Protein AF-A0A968X2D0-F1 (afdb_monomer_lite)

Sequence (331 aa):
MADAPFAPGEVIMLPDGKVCRVERIGLRATQLYYIDDHAIIYVPNKELANAAIINIFKPSYDLKATLEIGVAYASDIQQVSSVLLEIAQEHPNVLMSDLPRRVQLLEACLARNAAQQERCATLQAVLPKLRHEIALHTHIEALEAKLTELASALRANEHGGLNGKELTTLRAAHLPAMAQTVQNTHTAMQTWLALPDPQALPDEAANDRQRWGEINERLNDKWAGLEKALTKPSADQEMQLDSQTLQLRDWLVTNYKATREPWKDPHVIIKAFGASSIDLQLKYFVDDVRLEHFERPRRIATELMIEIHERFKALNIEIPFQQHDIWVRKS

Structure (mmCIF, N/CA/C/O backbone):
data_AF-A0A968X2D0-F1
#
_entry.id   AF-A0A968X2D0-F1
#
loop_
_atom_site.group_PDB
_atom_site.id
_atom_site.type_symbol
_atom_site.label_atom_id
_atom_site.label_alt_id
_atom_site.label_comp_id
_atom_site.label_asym_id
_atom_site.label_entity_id
_atom_site.label_seq_id
_atom_site.pdbx_PDB_ins_code
_atom_site.Cartn_x
_atom_site.Cartn_y
_atom_site.Cartn_z
_atom_site.occupancy
_atom_site.B_iso_or_equiv
_atom_site.auth_seq_id
_atom_site.auth_comp_id
_atom_site.auth_asym_id
_atom_site.auth_atom_id
_atom_site.pdbx_PDB_model_num
ATOM 1 N N . MET A 1 1 ? -28.826 6.057 -1.379 1.00 41.94 1 MET A N 1
ATOM 2 C CA . MET A 1 1 ? -27.763 6.605 -2.248 1.00 41.94 1 MET A CA 1
ATOM 3 C C . MET A 1 1 ? -27.389 5.508 -3.222 1.00 41.94 1 MET A C 1
ATOM 5 O O . MET A 1 1 ? -27.164 4.399 -2.763 1.00 41.94 1 MET A O 1
ATOM 9 N N . ALA A 1 2 ? -27.458 5.770 -4.528 1.00 48.28 2 ALA A N 1
ATOM 10 C CA . ALA A 1 2 ? -27.031 4.809 -5.543 1.00 48.28 2 ALA A CA 1
ATOM 11 C C . ALA A 1 2 ? -25.518 4.574 -5.423 1.00 48.28 2 ALA A C 1
ATOM 13 O O . ALA A 1 2 ? -24.790 5.507 -5.082 1.00 48.28 2 ALA A O 1
ATOM 14 N N . ASP A 1 3 ? -25.075 3.347 -5.678 1.00 66.69 3 ASP A N 1
ATOM 15 C CA . ASP A 1 3 ? -23.661 2.982 -5.697 1.00 66.69 3 ASP A CA 1
ATOM 16 C C . ASP A 1 3 ? -22.976 3.722 -6.859 1.00 66.69 3 ASP A C 1
ATOM 18 O O . ASP A 1 3 ? -23.228 3.435 -8.031 1.00 66.69 3 ASP A O 1
ATOM 22 N N . ALA A 1 4 ? -22.224 4.780 -6.542 1.00 81.75 4 ALA A N 1
ATOM 23 C CA . ALA A 1 4 ? -21.554 5.600 -7.541 1.00 81.75 4 ALA A CA 1
ATOM 24 C C . ALA A 1 4 ? -20.169 4.998 -7.837 1.00 81.75 4 ALA A C 1
ATOM 26 O O . ALA A 1 4 ? -19.361 4.845 -6.913 1.00 81.75 4 ALA A O 1
ATOM 27 N N . PRO A 1 5 ? -19.845 4.693 -9.108 1.00 88.44 5 PRO A N 1
ATOM 28 C CA . PRO A 1 5 ? -18.587 4.028 -9.452 1.00 88.44 5 PRO A CA 1
ATOM 29 C C . PRO A 1 5 ? -17.353 4.870 -9.089 1.00 88.44 5 PRO A C 1
ATOM 31 O O . PRO A 1 5 ? -16.307 4.314 -8.742 1.00 88.44 5 PRO A O 1
ATOM 34 N N . PHE A 1 6 ? -17.483 6.200 -9.093 1.00 93.56 6 PHE A N 1
ATOM 35 C CA . PHE A 1 6 ? -16.420 7.146 -8.755 1.00 93.56 6 PHE A CA 1
ATOM 36 C C . PHE A 1 6 ? -16.953 8.443 -8.125 1.00 93.56 6 PHE A C 1
ATOM 38 O O . PHE A 1 6 ? -18.134 8.777 -8.268 1.00 93.56 6 PHE A O 1
ATOM 45 N N . ALA A 1 7 ? -16.071 9.185 -7.455 1.00 93.38 7 ALA A N 1
ATOM 46 C CA . ALA A 1 7 ? -16.339 10.480 -6.825 1.00 93.38 7 ALA A CA 1
ATOM 47 C C . ALA A 1 7 ? -15.356 11.576 -7.299 1.00 93.38 7 ALA A C 1
ATOM 49 O O . ALA A 1 7 ? -14.287 11.256 -7.822 1.00 93.38 7 ALA A O 1
ATOM 50 N N . PRO A 1 8 ? -15.682 12.876 -7.128 1.00 94.31 8 PRO A N 1
ATOM 51 C CA . PRO A 1 8 ? -14.726 13.957 -7.367 1.00 94.31 8 PRO A CA 1
ATOM 52 C C . PRO A 1 8 ? -13.432 13.762 -6.567 1.00 94.31 8 PRO A C 1
ATOM 54 O O . PRO A 1 8 ? -13.472 13.388 -5.397 1.00 94.31 8 PRO A O 1
ATOM 57 N N . GLY A 1 9 ? -12.295 14.020 -7.205 1.00 90.56 9 GLY A N 1
ATOM 58 C CA . GLY A 1 9 ? -10.952 13.788 -6.677 1.00 90.56 9 GLY A CA 1
ATOM 59 C C . GLY A 1 9 ? -10.382 12.397 -6.973 1.00 90.56 9 GLY A C 1
ATOM 60 O O . GLY A 1 9 ? -9.166 12.237 -6.912 1.00 90.56 9 GLY A O 1
ATOM 61 N N . GLU A 1 10 ? -11.207 11.407 -7.334 1.00 92.69 10 GLU A N 1
ATOM 62 C CA . GLU A 1 10 ? -10.719 10.066 -7.679 1.00 92.69 10 GLU A CA 1
ATOM 63 C C . GLU A 1 10 ? -10.138 10.011 -9.097 1.00 92.69 10 GLU A C 1
ATOM 65 O O . GLU A 1 10 ? -10.565 10.748 -9.991 1.00 92.69 10 GLU A O 1
ATOM 70 N N . VAL A 1 11 ? -9.170 9.118 -9.314 1.00 93.62 11 VAL A N 1
ATOM 71 C CA . VAL A 1 11 ? -8.582 8.865 -10.635 1.00 93.62 11 VAL A CA 1
ATOM 72 C C . VAL A 1 11 ? -9.201 7.615 -11.249 1.00 93.62 11 VAL A C 1
ATOM 74 O O . VAL A 1 11 ? -9.245 6.543 -10.641 1.00 93.62 11 VAL A O 1
ATOM 77 N N . ILE A 1 12 ? -9.667 7.760 -12.484 1.00 94.94 12 ILE A N 1
ATOM 78 C CA . ILE A 1 12 ? -10.288 6.709 -13.278 1.00 94.94 12 ILE A CA 1
ATOM 79 C C . ILE A 1 12 ? -9.538 6.522 -14.595 1.00 94.94 12 ILE A C 1
ATOM 81 O O . ILE A 1 12 ? -8.988 7.471 -15.150 1.00 94.94 12 ILE A O 1
ATOM 85 N N . MET A 1 13 ? -9.548 5.304 -15.121 1.00 94.81 13 MET A N 1
ATOM 86 C CA . MET A 1 13 ? -9.108 5.003 -16.477 1.00 94.81 13 MET A CA 1
ATOM 87 C C . MET A 1 13 ? -10.329 4.759 -17.362 1.00 94.81 13 MET A C 1
ATOM 89 O O . MET A 1 13 ? -11.217 3.964 -17.031 1.00 94.81 13 MET A O 1
ATOM 93 N N . LEU A 1 14 ? -10.369 5.486 -18.475 1.00 95.12 14 LEU A N 1
ATOM 94 C CA . LEU A 1 14 ? -11.388 5.371 -19.508 1.00 95.12 14 LEU A CA 1
ATOM 95 C C . LEU A 1 14 ? -11.088 4.182 -20.446 1.00 95.12 14 LEU A C 1
ATOM 97 O O . LEU A 1 14 ? -9.948 3.716 -20.500 1.00 95.12 14 LEU A O 1
ATOM 101 N N . PRO A 1 15 ? -12.074 3.692 -21.224 1.00 93.69 15 PRO A N 1
ATOM 102 C CA . PRO A 1 15 ? -11.879 2.559 -22.140 1.00 93.69 15 PRO A CA 1
ATOM 103 C C . PRO A 1 15 ? -10.804 2.768 -23.212 1.00 93.69 15 PRO A C 1
ATOM 105 O O . PRO A 1 15 ? -10.262 1.800 -23.735 1.00 93.69 15 PRO A O 1
ATOM 108 N N . ASP A 1 16 ? -10.510 4.021 -23.557 1.00 91.56 16 ASP A N 1
ATOM 109 C CA . ASP A 1 16 ? -9.457 4.396 -24.503 1.00 91.56 16 ASP A CA 1
ATOM 110 C C . ASP A 1 16 ? -8.053 4.422 -23.866 1.00 91.56 16 ASP A C 1
ATOM 112 O O . ASP A 1 16 ? -7.081 4.765 -24.534 1.00 91.56 16 ASP A O 1
ATOM 116 N N . GLY A 1 17 ? -7.941 4.050 -22.587 1.00 92.00 17 GLY A N 1
ATOM 117 C CA . GLY A 1 17 ? -6.695 4.012 -21.827 1.00 92.00 17 GLY A CA 1
ATOM 118 C C . GLY A 1 17 ? -6.320 5.338 -21.168 1.00 92.00 17 GLY A C 1
ATOM 119 O O . GLY A 1 17 ? -5.339 5.375 -20.427 1.00 92.00 17 GLY A O 1
ATOM 120 N N . LYS A 1 18 ? -7.087 6.419 -21.377 1.00 93.50 18 LYS A N 1
ATOM 121 C CA . LYS A 1 18 ? -6.790 7.707 -20.740 1.00 93.50 18 LYS A CA 1
ATOM 122 C C . LYS A 1 18 ? -7.013 7.629 -19.239 1.00 93.50 18 LYS A C 1
ATOM 124 O O . LYS A 1 18 ? -8.087 7.240 -18.779 1.00 93.50 18 LYS A O 1
ATOM 129 N N . VAL A 1 19 ? -6.008 8.058 -18.483 1.00 93.50 19 VAL A N 1
ATOM 130 C CA . VAL A 1 19 ? -6.072 8.149 -17.025 1.00 93.50 19 VAL A CA 1
ATOM 131 C C . VAL A 1 19 ? -6.430 9.574 -16.627 1.00 93.50 19 VAL A C 1
ATOM 133 O O . VAL A 1 19 ? -5.698 10.518 -16.921 1.00 93.50 19 VAL A O 1
ATOM 136 N N . CYS A 1 20 ? -7.581 9.752 -15.988 1.00 95.00 20 CYS A N 1
ATOM 137 C CA . CYS A 1 20 ? -8.110 11.068 -15.666 1.00 95.00 20 CYS A CA 1
ATOM 138 C C . CYS A 1 20 ? -8.544 11.187 -14.206 1.00 95.00 20 CYS A C 1
ATOM 140 O O . CYS A 1 20 ? -9.171 10.283 -13.658 1.00 95.00 20 CYS A O 1
ATOM 142 N N . ARG A 1 21 ? -8.303 12.350 -13.601 1.00 95.06 21 ARG A N 1
ATOM 143 C CA . ARG A 1 21 ? -8.879 12.726 -12.306 1.00 95.06 21 ARG A CA 1
ATOM 144 C C . ARG A 1 21 ? -10.274 13.314 -12.500 1.00 95.06 21 ARG A C 1
ATOM 146 O O . ARG A 1 21 ? -10.481 14.158 -13.369 1.00 95.06 21 ARG A O 1
ATOM 153 N N . VAL A 1 22 ? -11.237 12.908 -11.683 1.00 96.00 22 VAL A N 1
ATOM 154 C CA . VAL A 1 22 ? -12.594 13.464 -11.703 1.00 96.00 22 VAL A CA 1
ATOM 155 C C . VAL A 1 22 ? -12.583 14.838 -11.032 1.00 96.00 22 VAL A C 1
ATOM 157 O O . VAL A 1 22 ? -12.475 14.931 -9.817 1.00 96.00 22 VAL A O 1
ATOM 160 N N . GLU A 1 23 ? -12.729 15.919 -11.796 1.00 95.62 23 GLU A N 1
ATOM 161 C CA . GLU A 1 23 ? -12.791 17.280 -11.235 1.00 95.62 23 GLU A CA 1
ATOM 162 C C . GLU A 1 23 ? -14.187 17.587 -10.695 1.00 95.62 23 GLU A C 1
ATOM 164 O O . GLU A 1 23 ? -14.368 18.057 -9.572 1.00 95.62 23 GLU A O 1
ATOM 169 N N . ARG A 1 24 ? -15.213 17.315 -11.510 1.00 95.94 24 ARG A N 1
ATOM 170 C CA . ARG A 1 24 ? -16.599 17.621 -11.155 1.00 95.94 24 ARG A CA 1
ATOM 171 C C . ARG A 1 24 ? -17.589 16.779 -11.941 1.00 95.94 24 ARG A C 1
ATOM 173 O O . ARG A 1 24 ? -17.519 16.704 -13.166 1.00 95.94 24 ARG A O 1
ATOM 180 N N . ILE A 1 25 ? -18.591 16.252 -11.244 1.00 95.62 25 ILE A N 1
ATOM 181 C CA . ILE A 1 25 ? -19.736 15.561 -11.847 1.00 95.62 25 ILE A CA 1
ATOM 182 C C . ILE A 1 25 ? -20.864 16.581 -12.040 1.00 95.62 25 ILE A C 1
ATOM 184 O O . ILE A 1 25 ? -21.492 17.024 -11.078 1.00 95.62 25 ILE A O 1
ATOM 188 N N . GLY A 1 26 ? -21.084 17.015 -13.282 1.00 94.00 26 GLY A N 1
ATOM 189 C CA . GLY A 1 26 ? -22.159 17.939 -13.643 1.00 94.00 26 GLY A CA 1
ATOM 190 C C . GLY A 1 26 ? -23.457 17.220 -14.020 1.00 94.00 26 GLY A C 1
ATOM 191 O O . GLY A 1 26 ? -23.517 15.997 -14.100 1.00 94.00 26 GLY A O 1
ATOM 192 N N . LEU A 1 27 ? -24.510 17.988 -14.324 1.00 94.12 27 LEU A N 1
ATOM 193 C CA . LEU A 1 27 ? -25.828 17.431 -14.669 1.00 94.12 27 LEU A CA 1
ATOM 194 C C . LEU A 1 27 ? -25.834 16.646 -15.998 1.00 94.12 27 LEU A C 1
ATOM 196 O O . LEU A 1 27 ? -26.551 15.658 -16.130 1.00 94.12 27 LEU A O 1
ATOM 200 N N . ARG A 1 28 ? -25.062 17.097 -16.998 1.00 94.12 28 ARG A N 1
ATOM 201 C CA . ARG A 1 28 ? -25.034 16.516 -18.361 1.00 94.12 28 ARG A CA 1
ATOM 202 C C . ARG A 1 28 ? -23.697 15.894 -18.740 1.00 94.12 28 ARG A C 1
ATOM 204 O O . ARG A 1 28 ? -23.663 14.975 -19.554 1.00 94.12 28 ARG A O 1
ATOM 211 N N . ALA A 1 29 ? -22.622 16.420 -18.175 1.00 96.44 29 ALA A N 1
ATOM 212 C CA . ALA A 1 29 ? -21.266 15.998 -18.453 1.00 96.44 29 ALA A CA 1
ATOM 213 C C . ALA A 1 29 ? -20.445 16.031 -17.169 1.00 96.44 29 ALA A C 1
ATOM 215 O O . ALA A 1 29 ? -20.691 16.852 -16.277 1.00 96.44 29 ALA A O 1
ATOM 216 N N . THR A 1 30 ? -19.457 15.156 -17.124 1.00 96.62 30 THR A N 1
ATOM 217 C CA . THR A 1 30 ? -18.438 15.099 -16.087 1.00 96.62 30 THR A CA 1
ATOM 218 C C . THR A 1 30 ? -17.160 15.725 -16.636 1.00 96.62 30 THR A C 1
ATOM 220 O O . THR A 1 30 ? -16.776 15.473 -17.780 1.00 96.62 30 THR A O 1
ATOM 223 N N . GLN A 1 31 ? -16.539 16.589 -15.836 1.00 97.50 31 GLN A N 1
ATOM 224 C CA . GLN A 1 31 ? -15.243 17.195 -16.123 1.00 97.50 31 GLN A CA 1
ATOM 225 C C . GLN A 1 31 ? -14.149 16.281 -15.583 1.00 97.50 31 GLN A C 1
ATOM 227 O O . GLN A 1 31 ? -14.127 15.979 -14.387 1.00 97.50 31 GLN A O 1
ATOM 232 N N . LEU A 1 32 ? -13.260 15.854 -16.470 1.00 97.12 32 LEU A N 1
ATOM 233 C CA . LEU A 1 32 ? -12.145 14.968 -16.177 1.00 97.12 32 LEU A CA 1
ATOM 234 C C . LEU A 1 32 ? -10.840 15.688 -16.518 1.00 97.12 32 LEU A C 1
ATOM 236 O O . LEU A 1 32 ? -10.700 16.202 -17.620 1.00 97.12 32 LEU A O 1
ATOM 240 N N . TYR A 1 33 ? -9.887 15.731 -15.597 1.00 96.12 33 TYR A N 1
ATOM 241 C CA . TYR A 1 33 ? -8.538 16.220 -15.856 1.00 96.12 33 TYR A CA 1
ATOM 242 C C . TYR A 1 33 ? -7.673 15.070 -16.369 1.00 96.12 33 TYR A C 1
ATOM 244 O O . TYR A 1 33 ? -7.404 14.125 -15.628 1.00 96.12 33 TYR A O 1
ATOM 252 N N . TYR A 1 34 ? -7.278 15.125 -17.639 1.00 95.06 34 TYR A N 1
ATOM 253 C CA . TYR A 1 34 ? -6.372 14.161 -18.247 1.00 95.06 34 TYR A CA 1
ATOM 254 C C . TYR A 1 34 ? -4.941 14.463 -17.810 1.00 95.06 34 TYR A C 1
ATOM 256 O O . TYR A 1 34 ? -4.417 15.537 -18.106 1.00 95.06 34 TYR A O 1
ATOM 264 N N . ILE A 1 35 ? -4.351 13.515 -17.080 1.00 90.56 35 ILE A N 1
ATOM 265 C CA . ILE A 1 35 ? -3.069 13.703 -16.397 1.00 90.56 35 ILE A CA 1
ATOM 266 C C . ILE A 1 35 ? -1.928 13.886 -17.404 1.00 90.56 35 ILE A C 1
ATOM 268 O O . ILE A 1 35 ? -1.114 14.780 -17.213 1.00 90.56 35 ILE A O 1
ATOM 272 N N . ASP A 1 36 ? -1.924 13.125 -18.502 1.00 89.38 36 ASP A N 1
ATOM 273 C CA . ASP A 1 36 ? -0.794 13.109 -19.446 1.00 89.38 36 ASP A CA 1
ATOM 274 C C . ASP A 1 36 ? -0.696 14.386 -20.292 1.00 89.38 36 ASP A C 1
ATOM 276 O O . ASP A 1 36 ? 0.397 14.903 -20.508 1.00 89.38 36 ASP A O 1
ATOM 280 N N . ASP A 1 37 ? -1.836 14.918 -20.746 1.00 92.00 37 ASP A N 1
ATOM 281 C CA . ASP A 1 37 ? -1.877 16.102 -21.621 1.00 92.00 37 ASP A CA 1
ATOM 282 C C . ASP A 1 37 ? -2.155 17.407 -20.854 1.00 92.00 37 ASP A C 1
ATOM 284 O O . ASP A 1 37 ? -2.311 18.464 -21.468 1.00 92.00 37 ASP A O 1
ATOM 288 N N . HIS A 1 38 ? -2.271 17.356 -19.521 1.00 91.75 38 HIS A N 1
ATOM 289 C CA . HIS A 1 38 ? -2.625 18.508 -18.682 1.00 91.75 38 HIS A CA 1
ATOM 290 C C . HIS A 1 38 ? -3.893 19.254 -19.156 1.00 91.75 38 HIS A C 1
ATOM 292 O O . HIS A 1 38 ? -3.949 20.487 -19.170 1.00 91.75 38 HIS A O 1
ATOM 298 N N . ALA A 1 39 ? -4.935 18.515 -19.552 1.00 95.19 39 ALA A N 1
ATOM 299 C CA . ALA A 1 39 ? -6.130 19.072 -20.194 1.00 95.19 39 ALA A CA 1
ATOM 300 C C . ALA A 1 39 ? -7.439 18.636 -19.520 1.00 95.19 39 ALA A C 1
ATOM 302 O O . ALA A 1 39 ? -7.558 17.524 -19.016 1.00 95.19 39 ALA A O 1
ATOM 303 N N . ILE A 1 40 ? -8.468 19.493 -19.559 1.00 96.94 40 ILE A N 1
ATOM 304 C CA . ILE A 1 40 ? -9.823 19.129 -19.113 1.00 96.94 40 ILE A CA 1
ATOM 305 C C . ILE A 1 40 ? -10.616 18.530 -20.278 1.00 96.94 40 ILE A C 1
ATOM 307 O O . ILE A 1 40 ? -10.878 19.197 -21.279 1.00 96.94 40 ILE A O 1
ATOM 311 N N . ILE A 1 41 ? -11.071 17.295 -20.101 1.00 96.06 41 ILE A N 1
ATOM 312 C CA . ILE A 1 41 ? -11.977 16.575 -20.989 1.00 96.06 41 ILE A CA 1
ATOM 313 C C . ILE A 1 41 ? -13.400 16.665 -20.427 1.00 96.06 41 ILE A C 1
ATOM 315 O O . ILE A 1 41 ? -13.640 16.482 -19.233 1.00 96.06 41 ILE A O 1
ATOM 319 N N . TYR A 1 42 ? -14.366 16.933 -21.302 1.00 96.75 42 TYR A N 1
ATOM 320 C CA . TYR A 1 42 ? -15.789 16.922 -20.973 1.00 96.75 42 TYR A CA 1
ATOM 321 C C . TYR A 1 42 ? -16.424 15.657 -21.540 1.00 96.75 42 TYR A C 1
ATOM 323 O O . TYR A 1 42 ? -16.574 15.547 -22.755 1.00 96.75 42 TYR A O 1
ATOM 331 N N . VAL A 1 43 ? -16.827 14.729 -20.672 1.00 95.81 43 VAL A N 1
ATOM 332 C CA . VAL A 1 43 ? -17.456 13.471 -21.098 1.00 95.81 43 VAL A CA 1
ATOM 333 C C . VAL A 1 43 ? -18.945 13.486 -20.740 1.00 95.81 43 VAL A C 1
ATOM 335 O O . VAL A 1 43 ? -19.286 13.704 -19.572 1.00 95.81 43 VAL A O 1
ATOM 338 N N . PRO A 1 44 ? -19.865 13.275 -21.699 1.00 96.62 44 PRO A N 1
ATOM 339 C CA . PRO A 1 44 ? -21.291 13.153 -21.416 1.00 96.62 44 PRO A CA 1
ATOM 340 C C . PRO A 1 44 ? -21.584 12.043 -20.398 1.00 96.62 44 PRO A C 1
ATOM 342 O O . PRO A 1 44 ? -21.099 10.921 -20.522 1.00 96.62 44 PRO A O 1
ATOM 345 N N . ASN A 1 45 ? -22.465 12.303 -19.429 1.00 94.25 45 ASN A N 1
ATOM 346 C CA . ASN A 1 45 ? -22.769 11.329 -18.369 1.00 94.25 45 ASN A CA 1
ATOM 347 C C . ASN A 1 45 ? -23.355 10.019 -18.922 1.00 94.25 45 ASN A C 1
ATOM 349 O O . ASN A 1 45 ? -23.114 8.953 -18.367 1.00 94.25 45 ASN A O 1
ATOM 353 N N . LYS A 1 46 ? -24.099 10.089 -20.037 1.00 94.75 46 LYS A N 1
ATOM 354 C CA . LYS A 1 46 ? -24.632 8.906 -20.732 1.00 94.75 46 LYS A CA 1
ATOM 355 C C . LYS A 1 46 ? -23.519 8.016 -21.292 1.00 94.75 46 LYS A C 1
ATOM 357 O O . LYS A 1 46 ? -23.698 6.808 -21.361 1.00 94.75 46 LYS A O 1
ATOM 362 N N . GLU A 1 47 ? -22.404 8.600 -21.716 1.00 93.56 47 GLU A N 1
ATOM 363 C CA . GLU A 1 47 ? -21.259 7.847 -22.226 1.00 93.56 47 GLU A CA 1
ATOM 364 C C . GLU A 1 47 ? -20.542 7.133 -21.078 1.00 93.56 47 GLU A C 1
ATOM 366 O O . GLU A 1 47 ? -20.379 5.919 -21.134 1.00 93.56 47 GLU A O 1
ATOM 371 N N . LEU A 1 48 ? -20.261 7.846 -19.980 1.00 92.81 48 LEU A N 1
ATOM 372 C CA . LEU A 1 48 ? -19.665 7.256 -18.774 1.00 92.81 48 LEU A CA 1
ATOM 373 C C . LEU A 1 48 ? -20.535 6.154 -18.160 1.00 92.81 48 LEU A C 1
ATOM 375 O O . LEU A 1 48 ? -20.016 5.127 -17.744 1.00 92.81 48 LEU A O 1
ATOM 379 N N . ALA A 1 49 ? -21.857 6.333 -18.137 1.00 90.75 49 ALA A N 1
ATOM 380 C CA . ALA A 1 49 ? -22.776 5.339 -17.584 1.00 90.75 49 ALA A CA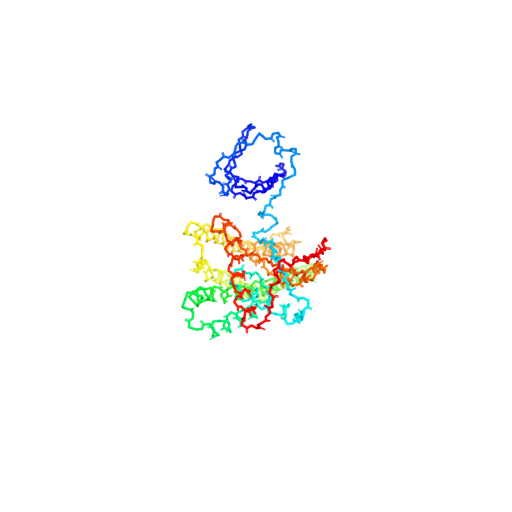 1
ATOM 381 C C . ALA A 1 49 ? -22.811 4.020 -18.378 1.00 90.75 49 ALA A C 1
ATOM 383 O O . ALA A 1 49 ? -23.176 2.991 -17.819 1.00 90.75 49 ALA A O 1
ATOM 384 N N . ASN A 1 50 ? -22.459 4.050 -19.668 1.00 91.44 50 ASN A N 1
ATOM 385 C CA . ASN A 1 50 ? -22.436 2.867 -20.534 1.00 91.44 50 ASN A CA 1
ATOM 386 C C . ASN A 1 50 ? -21.023 2.289 -20.724 1.00 91.44 50 ASN A C 1
ATOM 388 O O . ASN A 1 50 ? -20.874 1.244 -21.355 1.00 91.44 50 ASN A O 1
ATOM 392 N N . ALA A 1 51 ? -19.991 2.967 -20.222 1.00 91.38 51 ALA A N 1
ATOM 393 C CA . ALA A 1 51 ? -18.600 2.568 -20.373 1.00 91.38 51 ALA A CA 1
ATOM 394 C C . ALA A 1 51 ? -18.133 1.700 -19.197 1.00 91.38 51 ALA A C 1
ATOM 396 O O . ALA A 1 51 ? -18.511 1.920 -18.047 1.00 91.38 51 ALA A O 1
ATOM 397 N N . ALA A 1 52 ? -17.245 0.743 -19.476 1.00 93.19 52 ALA A N 1
ATOM 398 C CA . ALA A 1 52 ? -16.482 0.073 -18.430 1.00 93.19 52 ALA A CA 1
ATOM 399 C C . ALA A 1 52 ? -15.397 1.034 -17.922 1.00 93.19 52 ALA A C 1
ATOM 401 O O . ALA A 1 52 ? -14.445 1.333 -18.639 1.00 93.19 52 ALA A O 1
ATOM 402 N N . ILE A 1 53 ? -15.565 1.542 -16.702 1.00 93.94 53 ILE A N 1
ATOM 403 C CA . ILE A 1 53 ? -14.635 2.485 -16.074 1.00 93.94 53 ILE A CA 1
ATOM 404 C C . ILE A 1 53 ? -13.827 1.740 -15.020 1.00 93.94 53 ILE A C 1
ATOM 406 O O . ILE A 1 53 ? -14.394 1.061 -14.163 1.00 93.94 53 ILE A O 1
ATOM 410 N N . ILE A 1 54 ? -12.507 1.894 -15.063 1.00 94.50 54 ILE A N 1
ATOM 411 C CA . ILE A 1 54 ? -11.614 1.333 -14.050 1.00 94.50 54 ILE A CA 1
ATOM 412 C C . ILE A 1 54 ? -11.318 2.439 -13.040 1.00 94.50 54 ILE A C 1
ATOM 414 O O . ILE A 1 54 ? -10.691 3.438 -13.379 1.00 94.50 54 ILE A O 1
ATOM 418 N N . ASN A 1 55 ? -11.771 2.281 -11.798 1.00 94.44 55 ASN A N 1
ATOM 419 C CA . ASN A 1 55 ? -11.425 3.207 -10.722 1.00 94.44 55 ASN A CA 1
ATOM 420 C C . ASN A 1 55 ? -10.085 2.790 -10.108 1.00 94.44 55 ASN A C 1
ATOM 422 O O . ASN A 1 55 ? -10.002 1.739 -9.480 1.00 94.44 55 ASN A O 1
ATOM 426 N N . ILE A 1 56 ? -9.047 3.603 -10.306 1.00 93.00 56 ILE A N 1
ATOM 427 C CA . ILE A 1 56 ? -7.676 3.275 -9.894 1.00 93.00 56 ILE A CA 1
ATOM 428 C C . ILE A 1 56 ? -7.503 3.414 -8.375 1.00 93.00 56 ILE A C 1
ATOM 430 O O . ILE A 1 56 ? -6.636 2.779 -7.790 1.00 93.00 56 ILE A O 1
ATOM 434 N N . PHE A 1 57 ? -8.339 4.223 -7.723 1.00 90.44 57 PHE A N 1
ATOM 435 C CA . PHE A 1 57 ? -8.265 4.496 -6.283 1.00 90.44 57 PHE A CA 1
ATOM 436 C C . PHE A 1 57 ? -9.046 3.483 -5.431 1.00 90.44 57 PHE A C 1
ATOM 438 O O . PHE A 1 57 ? -9.138 3.635 -4.211 1.00 90.44 57 PHE A O 1
ATOM 445 N N . LYS A 1 58 ? -9.631 2.457 -6.060 1.00 89.75 58 LYS A N 1
ATOM 446 C CA . LYS A 1 58 ? -10.365 1.380 -5.389 1.00 89.75 58 LYS A CA 1
ATOM 447 C C . LYS A 1 58 ? -9.717 0.022 -5.709 1.00 89.75 58 LYS A C 1
ATOM 449 O O . LYS A 1 58 ? -9.349 -0.209 -6.857 1.00 89.75 58 LYS A O 1
ATOM 454 N N . PRO A 1 59 ? -9.624 -0.912 -4.739 1.00 87.25 59 PRO A N 1
ATOM 455 C CA . PRO A 1 59 ? -10.129 -0.817 -3.363 1.00 87.25 59 PRO A CA 1
ATOM 456 C C . PRO A 1 59 ? -9.213 -0.030 -2.407 1.00 87.25 59 PRO A C 1
ATOM 458 O O . PRO A 1 59 ? -9.664 0.368 -1.337 1.00 87.25 59 PRO A O 1
ATOM 461 N N . SER A 1 60 ? -7.953 0.198 -2.780 1.00 88.44 60 SER A N 1
ATOM 462 C CA . SER A 1 60 ? -6.980 0.999 -2.032 1.00 88.44 60 SER A CA 1
ATOM 463 C C . SER A 1 60 ? -6.203 1.912 -2.984 1.00 88.44 60 SER A C 1
ATOM 465 O O . SER A 1 60 ? -6.384 1.854 -4.198 1.00 88.44 60 SER A O 1
ATOM 467 N N . TYR A 1 61 ? -5.327 2.751 -2.428 1.00 90.06 61 TYR A N 1
ATOM 468 C CA . TYR A 1 61 ? -4.417 3.601 -3.203 1.00 90.06 61 TYR A CA 1
ATOM 469 C C . TYR A 1 61 ? -3.133 2.877 -3.637 1.00 90.06 61 TYR A C 1
ATOM 471 O O . TYR A 1 61 ? -2.257 3.500 -4.235 1.00 90.06 61 TYR A O 1
ATOM 479 N N . ASP A 1 62 ? -3.040 1.570 -3.369 1.00 91.94 62 ASP A N 1
ATOM 480 C CA . ASP A 1 62 ? -1.923 0.753 -3.823 1.00 91.94 62 ASP A CA 1
ATOM 481 C C . ASP A 1 62 ? -2.136 0.398 -5.300 1.00 91.94 62 ASP A C 1
ATOM 483 O O . ASP A 1 62 ? -3.169 -0.172 -5.663 1.00 91.94 62 ASP A O 1
ATOM 487 N N . LEU A 1 63 ? -1.153 0.658 -6.160 1.00 93.62 63 LEU A N 1
ATOM 488 C CA . LEU A 1 63 ? -1.262 0.340 -7.587 1.00 93.62 63 LEU A CA 1
ATOM 489 C C . LEU A 1 63 ? -0.341 -0.801 -7.975 1.00 93.62 63 LEU A C 1
ATOM 491 O O . LEU A 1 63 ? 0.876 -0.728 -7.812 1.00 93.62 63 LEU A O 1
ATOM 495 N N . LYS A 1 64 ? -0.919 -1.832 -8.587 1.00 94.69 64 LYS A N 1
ATOM 496 C CA . LYS A 1 64 ? -0.145 -2.891 -9.227 1.00 94.69 64 LYS A CA 1
ATOM 497 C C . LYS A 1 64 ? 0.552 -2.354 -10.476 1.00 94.69 64 LYS A C 1
ATOM 499 O O . LYS A 1 64 ? -0.111 -1.900 -11.406 1.00 94.69 64 LYS A O 1
ATOM 504 N N . ALA A 1 65 ? 1.866 -2.507 -10.531 1.00 95.31 65 ALA A N 1
ATOM 505 C CA . ALA A 1 65 ? 2.687 -2.195 -11.689 1.00 95.31 65 ALA A CA 1
ATOM 506 C C . ALA A 1 65 ? 3.431 -3.444 -12.184 1.00 95.31 65 ALA A C 1
ATOM 508 O O . ALA A 1 65 ? 3.529 -4.473 -11.505 1.00 95.31 65 ALA A O 1
ATOM 509 N N . THR A 1 66 ? 3.891 -3.401 -13.431 1.00 97.12 66 THR A N 1
ATOM 510 C CA . THR A 1 66 ? 4.630 -4.500 -14.057 1.00 97.12 66 THR A CA 1
ATOM 511 C C . THR A 1 66 ? 5.697 -3.926 -14.971 1.00 97.12 66 THR A C 1
ATOM 513 O O . THR A 1 66 ? 5.390 -3.100 -15.827 1.00 97.12 66 THR A O 1
ATOM 516 N N . LEU A 1 67 ? 6.934 -4.381 -14.793 1.00 97.19 67 LEU A N 1
ATOM 517 C CA . LEU A 1 67 ? 8.035 -4.119 -15.713 1.00 97.19 67 LEU A CA 1
ATOM 518 C C . LEU A 1 67 ? 8.292 -5.378 -16.532 1.00 97.19 67 LEU A C 1
ATOM 520 O O . LEU A 1 67 ? 8.321 -6.482 -15.989 1.00 97.19 67 LEU A O 1
ATOM 524 N N . GLU A 1 68 ? 8.456 -5.194 -17.835 1.00 96.25 68 GLU A N 1
ATOM 525 C CA . GLU A 1 68 ? 8.787 -6.244 -18.797 1.00 96.25 68 GLU A CA 1
ATOM 526 C C . GLU A 1 68 ? 10.295 -6.178 -19.054 1.00 96.25 68 GLU A C 1
ATOM 528 O O . GLU A 1 68 ? 10.805 -5.136 -19.468 1.00 96.25 68 GLU A O 1
ATOM 533 N N . ILE A 1 69 ? 11.013 -7.266 -18.783 1.00 95.38 69 ILE A N 1
ATOM 534 C CA . ILE A 1 69 ? 12.472 -7.336 -18.898 1.00 95.38 69 ILE A CA 1
ATOM 535 C C . ILE A 1 69 ? 12.841 -8.538 -19.764 1.00 95.38 69 ILE A C 1
ATOM 537 O O . ILE A 1 69 ? 12.533 -9.672 -19.415 1.00 95.38 69 ILE A O 1
ATOM 541 N N . GLY A 1 70 ? 13.533 -8.298 -20.876 1.00 94.88 70 GLY A N 1
ATOM 542 C CA . GLY A 1 70 ? 14.133 -9.356 -21.688 1.00 94.88 70 GLY A CA 1
ATOM 543 C C . GLY A 1 70 ? 15.587 -9.587 -21.289 1.00 94.88 70 GLY A C 1
ATOM 544 O O . GLY A 1 70 ? 16.349 -8.627 -21.177 1.00 94.88 70 GLY A O 1
ATOM 545 N N . VAL A 1 71 ? 15.986 -10.846 -21.108 1.00 95.69 71 VAL A N 1
ATOM 546 C CA . VAL A 1 71 ? 17.395 -11.234 -20.897 1.00 95.69 71 VAL A CA 1
ATOM 547 C C . VAL A 1 71 ? 17.842 -12.274 -21.916 1.00 95.69 71 VAL A C 1
ATOM 549 O O . VAL A 1 71 ? 17.022 -13.009 -22.470 1.00 95.69 71 VAL A O 1
ATOM 552 N N . ALA A 1 72 ? 19.143 -12.329 -22.201 1.00 94.62 72 ALA A N 1
ATOM 553 C CA . ALA A 1 72 ? 19.695 -13.294 -23.144 1.00 94.62 72 ALA A CA 1
ATOM 554 C C . ALA A 1 72 ? 19.512 -14.732 -22.632 1.00 94.62 72 ALA A C 1
ATOM 556 O O . ALA A 1 72 ? 19.629 -14.993 -21.435 1.00 94.62 72 ALA A O 1
ATOM 557 N N . TYR A 1 73 ? 19.312 -15.691 -23.540 1.00 92.06 73 TYR A N 1
ATOM 558 C CA . TYR A 1 73 ? 19.139 -17.111 -23.192 1.00 92.06 73 TYR A CA 1
ATOM 559 C C . TYR A 1 73 ? 20.314 -17.723 -22.419 1.00 92.06 73 TYR A C 1
ATOM 561 O O . TYR A 1 73 ? 20.132 -18.701 -21.701 1.00 92.06 73 TYR A O 1
ATOM 569 N N . ALA A 1 74 ? 21.512 -17.157 -22.566 1.00 91.81 74 ALA A N 1
ATOM 570 C CA . ALA A 1 74 ? 22.701 -17.591 -21.843 1.00 91.81 74 ALA A CA 1
ATOM 571 C C . ALA A 1 74 ? 22.741 -17.112 -20.377 1.00 91.81 74 ALA A C 1
ATOM 573 O O . ALA A 1 74 ? 23.614 -17.543 -19.628 1.00 91.81 74 ALA A O 1
ATOM 574 N N . SER A 1 75 ? 21.836 -16.217 -19.967 1.00 94.06 75 SER A N 1
ATOM 575 C CA . SER A 1 75 ? 21.803 -15.674 -18.605 1.00 94.06 75 SER A CA 1
ATOM 576 C C . SER A 1 75 ? 21.241 -16.687 -17.604 1.00 94.06 75 SER A C 1
ATOM 578 O O . SER A 1 75 ? 20.289 -17.411 -17.896 1.00 94.06 75 SER A O 1
ATOM 580 N N . ASP A 1 76 ? 21.790 -16.699 -16.388 1.00 95.50 76 ASP A N 1
ATOM 581 C CA . ASP A 1 76 ? 21.252 -17.499 -15.287 1.00 95.50 76 ASP A CA 1
ATOM 582 C C . ASP A 1 76 ? 19.949 -16.873 -14.767 1.00 95.50 76 ASP A C 1
ATOM 584 O O . ASP A 1 76 ? 19.948 -15.863 -14.062 1.00 95.50 76 ASP A O 1
ATOM 588 N N . ILE A 1 77 ? 18.822 -17.505 -15.099 1.00 94.81 77 ILE A N 1
ATOM 589 C CA . ILE A 1 77 ? 17.476 -17.044 -14.735 1.00 94.81 77 ILE A CA 1
ATOM 590 C C . ILE A 1 77 ? 17.303 -16.921 -13.213 1.00 94.81 77 ILE A C 1
ATOM 592 O O . ILE A 1 77 ? 16.594 -16.020 -12.756 1.00 94.81 77 ILE A O 1
ATOM 596 N N . GLN A 1 78 ? 17.931 -17.795 -12.419 1.00 95.50 78 GLN A N 1
ATOM 597 C CA . GLN A 1 78 ? 17.830 -17.743 -10.956 1.00 95.50 78 GLN A CA 1
ATOM 598 C C . GLN A 1 78 ? 18.562 -16.516 -10.414 1.00 95.50 78 GLN A C 1
ATOM 600 O O . GLN A 1 78 ? 18.023 -15.796 -9.568 1.00 95.50 78 GLN A O 1
ATOM 605 N N . GLN A 1 79 ? 19.751 -16.229 -10.950 1.00 96.62 79 GLN A N 1
ATOM 606 C CA . GLN A 1 79 ? 20.492 -15.015 -10.622 1.00 96.62 79 GLN A CA 1
ATOM 607 C C . GLN A 1 79 ? 19.709 -13.764 -11.037 1.00 96.62 79 GLN A C 1
ATOM 609 O O . GLN A 1 79 ? 19.512 -12.872 -10.213 1.00 96.62 79 GLN A O 1
ATOM 614 N N . VAL A 1 80 ? 19.204 -13.716 -12.276 1.00 97.19 80 VAL A N 1
ATOM 615 C CA . VAL A 1 80 ? 18.425 -12.576 -12.787 1.00 97.19 80 VAL A CA 1
ATOM 616 C C . VAL A 1 80 ? 17.196 -12.318 -11.913 1.00 97.19 80 VAL A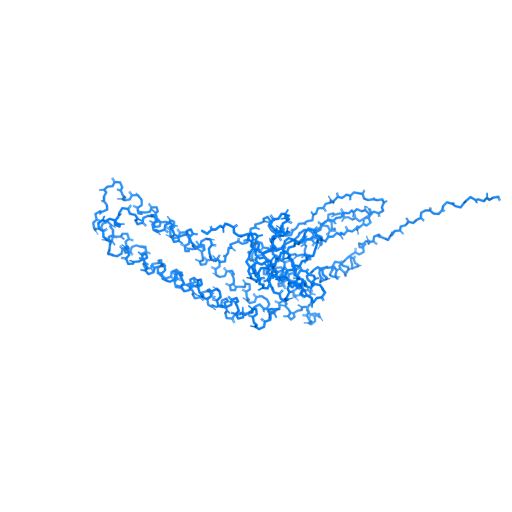 C 1
ATOM 618 O O . VAL A 1 80 ? 16.970 -11.189 -11.482 1.00 97.19 80 VAL A O 1
ATOM 621 N N . SER A 1 81 ? 16.424 -13.362 -11.604 1.00 97.19 81 SER A N 1
ATOM 622 C CA . SER A 1 81 ? 15.216 -13.243 -10.779 1.00 97.19 81 SER A CA 1
ATOM 623 C C . SER A 1 81 ? 15.536 -12.747 -9.368 1.00 97.19 81 SER A C 1
ATOM 625 O O . SER A 1 81 ? 14.813 -11.904 -8.839 1.00 97.19 81 SER A O 1
ATOM 627 N N . SER A 1 82 ? 16.639 -13.222 -8.781 1.00 96.88 82 SER A N 1
ATOM 628 C CA . SER A 1 82 ? 17.090 -12.790 -7.452 1.00 96.88 82 SER A CA 1
ATOM 629 C C . SER A 1 82 ? 17.467 -11.308 -7.438 1.00 96.88 82 SER A C 1
ATOM 631 O O . SER A 1 82 ? 17.049 -10.579 -6.543 1.00 96.88 82 SER A O 1
ATOM 633 N N . VAL A 1 83 ? 18.195 -10.846 -8.459 1.00 96.38 83 VAL A N 1
ATOM 634 C CA . VAL A 1 83 ? 18.612 -9.441 -8.598 1.00 96.38 83 VAL A CA 1
ATOM 635 C C . VAL A 1 83 ? 17.407 -8.526 -8.812 1.00 96.38 83 VAL A C 1
ATOM 637 O O . VAL A 1 83 ? 17.294 -7.500 -8.148 1.00 96.38 83 VAL A O 1
ATOM 640 N N . LEU A 1 84 ? 16.481 -8.897 -9.701 1.00 97.62 84 LEU A N 1
ATOM 641 C CA . LEU A 1 84 ? 15.252 -8.133 -9.943 1.00 97.62 84 LEU A CA 1
ATOM 642 C C . LEU A 1 84 ? 14.402 -7.999 -8.671 1.00 97.62 84 LEU A C 1
ATOM 644 O O . LEU A 1 84 ? 13.875 -6.922 -8.389 1.00 97.62 84 LEU A O 1
ATOM 648 N N . LEU A 1 85 ? 14.282 -9.084 -7.901 1.00 97.06 85 LEU A N 1
ATOM 649 C CA . LEU A 1 85 ? 13.552 -9.082 -6.639 1.00 97.06 85 LEU A CA 1
ATOM 650 C C . LEU A 1 85 ? 14.230 -8.191 -5.591 1.00 97.06 85 LEU A C 1
ATOM 652 O O . LEU A 1 85 ? 13.550 -7.386 -4.958 1.00 97.06 85 LEU A O 1
ATOM 656 N N . GLU A 1 86 ? 15.552 -8.303 -5.435 1.00 95.00 86 GLU A N 1
ATOM 657 C CA . GLU A 1 86 ? 16.334 -7.468 -4.516 1.00 95.00 86 GLU A CA 1
ATOM 658 C C . GLU A 1 86 ? 16.143 -5.980 -4.835 1.00 95.00 86 GLU A C 1
ATOM 660 O O . GLU A 1 86 ? 15.802 -5.199 -3.950 1.00 95.00 86 GLU A O 1
ATOM 665 N N . ILE A 1 87 ? 16.266 -5.597 -6.110 1.00 95.19 87 ILE A N 1
ATOM 666 C CA . ILE A 1 87 ? 16.085 -4.211 -6.563 1.00 95.19 87 ILE A CA 1
ATOM 667 C C . ILE A 1 87 ? 14.692 -3.680 -6.203 1.00 95.19 87 ILE A C 1
ATOM 669 O O . ILE A 1 87 ? 14.568 -2.570 -5.685 1.00 95.19 87 ILE A O 1
ATOM 673 N N . ALA A 1 88 ? 13.644 -4.473 -6.439 1.00 96.56 88 ALA A N 1
ATOM 674 C CA . ALA A 1 88 ? 12.279 -4.074 -6.112 1.00 96.56 88 ALA A CA 1
ATOM 675 C C . ALA A 1 88 ? 12.059 -3.927 -4.599 1.00 96.56 88 ALA A C 1
ATOM 677 O O . ALA A 1 88 ? 11.442 -2.959 -4.159 1.00 96.56 88 ALA A O 1
ATOM 678 N N . GLN A 1 89 ? 12.576 -4.860 -3.794 1.00 94.88 89 GLN A N 1
ATOM 679 C CA . GLN A 1 89 ? 12.442 -4.830 -2.332 1.00 94.88 89 GLN A CA 1
ATOM 680 C C . GLN A 1 89 ? 13.223 -3.677 -1.685 1.00 94.88 89 GLN A C 1
ATOM 682 O O . GLN A 1 89 ? 12.842 -3.178 -0.625 1.00 94.88 89 GLN A O 1
ATOM 687 N N . GLU A 1 90 ? 14.299 -3.231 -2.329 1.00 92.94 90 GLU A N 1
ATOM 688 C CA . GLU A 1 90 ? 15.128 -2.111 -1.882 1.00 92.94 90 GLU A CA 1
ATOM 689 C C . GLU A 1 90 ? 14.586 -0.740 -2.297 1.00 92.94 90 GLU A C 1
ATOM 691 O O . GLU A 1 90 ? 15.162 0.293 -1.948 1.00 92.94 90 GLU A O 1
ATOM 696 N N . HIS A 1 91 ? 13.471 -0.704 -3.022 1.00 92.94 91 HIS A N 1
ATOM 697 C CA . HIS A 1 91 ? 12.877 0.542 -3.463 1.00 92.94 91 HIS A CA 1
ATOM 698 C C . HIS A 1 91 ? 12.002 1.176 -2.355 1.00 92.94 91 HIS A C 1
ATOM 700 O O . HIS A 1 91 ? 11.110 0.524 -1.792 1.00 92.94 91 HIS A O 1
ATOM 706 N N . PRO A 1 92 ? 12.179 2.473 -2.032 1.00 91.00 92 PRO A N 1
ATOM 707 C CA . PRO A 1 92 ? 11.468 3.145 -0.935 1.00 91.00 92 PRO A CA 1
ATOM 708 C C . PRO A 1 92 ? 9.953 3.287 -1.142 1.00 91.00 92 PRO A C 1
ATOM 710 O O . PRO A 1 92 ? 9.217 3.407 -0.165 1.00 91.00 92 PRO A O 1
ATOM 713 N N . ASN A 1 93 ? 9.464 3.202 -2.378 1.00 92.94 93 ASN A N 1
ATOM 714 C CA . ASN A 1 93 ? 8.030 3.311 -2.692 1.00 92.94 93 ASN A CA 1
ATOM 715 C C . ASN A 1 93 ? 7.413 2.026 -3.279 1.00 92.94 93 ASN A C 1
ATOM 717 O O . ASN A 1 93 ? 6.304 2.056 -3.807 1.00 92.94 93 ASN A O 1
ATOM 721 N N . VAL A 1 94 ? 8.120 0.893 -3.196 1.00 94.75 94 VAL A N 1
ATOM 722 C CA . VAL A 1 94 ? 7.550 -0.427 -3.507 1.00 94.75 94 VAL A CA 1
ATOM 723 C C . VAL A 1 94 ? 7.040 -1.065 -2.219 1.00 94.75 94 VAL A C 1
ATOM 725 O O . VAL A 1 94 ? 7.710 -1.033 -1.183 1.00 94.75 94 VAL A O 1
ATOM 728 N N . LEU A 1 95 ? 5.831 -1.620 -2.256 1.00 93.50 95 LEU A N 1
ATOM 729 C CA . LEU A 1 95 ? 5.243 -2.290 -1.105 1.00 93.50 95 LEU A CA 1
ATOM 730 C C . LEU A 1 95 ? 5.962 -3.597 -0.781 1.00 93.50 95 LEU A C 1
ATOM 732 O O . LEU A 1 95 ? 6.381 -4.349 -1.654 1.00 93.50 95 LEU A O 1
ATOM 736 N N . MET A 1 96 ? 6.066 -3.847 0.518 1.00 92.62 96 MET A N 1
ATOM 737 C CA . MET A 1 96 ? 6.536 -5.098 1.096 1.00 92.62 96 MET A CA 1
ATOM 738 C C . MET A 1 96 ? 5.827 -5.292 2.434 1.00 92.62 96 MET A C 1
ATOM 740 O O . MET A 1 96 ? 5.719 -4.331 3.212 1.00 92.62 96 MET A O 1
ATOM 744 N N . SER A 1 97 ? 5.327 -6.504 2.650 1.00 92.06 97 SER A N 1
ATOM 745 C CA . SER A 1 97 ? 4.545 -6.939 3.805 1.00 92.06 97 SER A CA 1
ATOM 746 C C . SER A 1 97 ? 5.375 -6.940 5.088 1.00 92.06 97 SER A C 1
ATOM 748 O O . SER A 1 97 ? 5.004 -6.301 6.072 1.00 92.06 97 SER A O 1
ATOM 750 N N . ASP A 1 98 ? 6.551 -7.564 5.046 1.00 92.00 98 ASP A N 1
ATOM 751 C CA . ASP A 1 98 ? 7.491 -7.633 6.163 1.00 92.00 98 ASP A CA 1
ATOM 752 C C . ASP A 1 98 ? 8.272 -6.315 6.311 1.00 92.00 98 ASP A C 1
ATOM 754 O O . ASP A 1 98 ? 9.333 -6.105 5.714 1.00 92.00 98 ASP A O 1
ATOM 758 N N . LEU A 1 99 ? 7.721 -5.392 7.107 1.00 90.25 99 LEU A N 1
ATOM 759 C CA . LEU A 1 99 ? 8.342 -4.095 7.380 1.00 90.25 99 LEU A CA 1
ATOM 760 C C . LEU A 1 99 ? 9.696 -4.200 8.106 1.00 90.25 99 LEU A C 1
ATOM 762 O O . LEU A 1 99 ? 10.614 -3.479 7.703 1.00 90.25 99 LEU A O 1
ATOM 766 N N . PRO A 1 100 ? 9.877 -5.045 9.145 1.00 92.25 100 PRO A N 1
ATOM 767 C CA . PRO A 1 100 ? 11.193 -5.247 9.749 1.00 92.25 100 PRO A CA 1
ATOM 768 C C . PRO A 1 100 ? 12.253 -5.680 8.735 1.00 92.25 100 PRO A C 1
ATOM 770 O O . PRO A 1 100 ? 13.331 -5.081 8.681 1.00 92.25 100 PRO A O 1
ATOM 773 N N . ARG A 1 101 ? 11.944 -6.669 7.887 1.00 92.69 101 ARG A N 1
ATOM 774 C CA . ARG A 1 101 ? 12.851 -7.095 6.817 1.00 92.69 101 ARG A CA 1
ATOM 775 C C . ARG A 1 101 ? 13.101 -5.972 5.823 1.00 92.69 101 ARG A C 1
ATOM 777 O O . ARG A 1 101 ? 14.243 -5.774 5.413 1.00 92.69 101 ARG A O 1
ATOM 784 N N . ARG A 1 102 ? 12.067 -5.208 5.472 1.00 92.56 102 ARG A N 1
ATOM 785 C CA . ARG A 1 102 ? 12.190 -4.046 4.590 1.00 92.56 102 ARG A CA 1
ATOM 786 C C . ARG A 1 102 ? 13.189 -3.026 5.133 1.00 92.56 102 ARG A C 1
ATOM 788 O O . ARG A 1 102 ? 14.074 -2.606 4.399 1.00 92.56 102 ARG A O 1
ATOM 795 N N . VAL A 1 103 ? 13.095 -2.656 6.412 1.00 93.00 103 VAL A N 1
ATOM 796 C CA . VAL A 1 103 ? 14.041 -1.716 7.043 1.00 93.00 103 VAL A CA 1
ATOM 797 C C . VAL A 1 103 ? 15.476 -2.237 6.947 1.00 93.00 103 VAL A C 1
ATOM 799 O O . VAL A 1 103 ? 16.353 -1.487 6.529 1.00 93.00 103 VAL A O 1
ATOM 802 N N . GLN A 1 104 ? 15.705 -3.524 7.229 1.00 93.19 104 GLN A N 1
ATOM 803 C CA . GLN A 1 104 ? 17.033 -4.138 7.095 1.00 93.19 104 GLN A CA 1
ATOM 804 C C . GLN A 1 104 ? 17.574 -4.062 5.659 1.00 93.19 104 GLN A C 1
ATOM 806 O O . GLN A 1 104 ? 18.751 -3.766 5.460 1.00 93.19 104 GLN A O 1
ATOM 811 N N . LEU A 1 105 ? 16.728 -4.322 4.656 1.00 92.50 105 LEU A N 1
ATOM 812 C CA . LEU A 1 105 ? 17.112 -4.247 3.243 1.00 92.50 105 LEU A CA 1
ATOM 813 C C . LEU A 1 105 ? 17.464 -2.815 2.825 1.00 92.50 105 LEU A C 1
ATOM 815 O O . LEU A 1 105 ? 18.485 -2.601 2.177 1.00 92.50 105 LEU A O 1
ATOM 819 N N . LEU A 1 106 ? 16.671 -1.825 3.241 1.00 92.00 106 LEU A N 1
ATOM 820 C CA . LEU A 1 106 ? 16.942 -0.417 2.939 1.00 92.00 106 LEU A CA 1
ATOM 821 C C . LEU A 1 106 ? 18.213 0.090 3.635 1.00 92.00 106 LEU A C 1
ATOM 823 O O . LEU A 1 106 ? 18.981 0.836 3.033 1.00 92.00 106 LEU A O 1
ATOM 827 N N . GLU A 1 107 ? 18.474 -0.336 4.872 1.00 91.88 107 GLU A N 1
ATOM 828 C CA . GLU A 1 107 ? 19.717 -0.025 5.588 1.00 91.88 107 GLU A CA 1
ATOM 829 C C . GLU A 1 107 ? 20.938 -0.669 4.918 1.00 91.88 107 GLU A C 1
ATOM 831 O O . GLU A 1 107 ? 21.969 -0.015 4.752 1.00 91.88 107 GLU A O 1
ATOM 836 N N . ALA A 1 108 ? 20.818 -1.922 4.469 1.00 90.81 108 ALA A N 1
ATOM 837 C CA . ALA A 1 108 ? 21.861 -2.585 3.694 1.00 90.81 108 ALA A CA 1
ATOM 838 C C . ALA A 1 108 ? 22.108 -1.870 2.355 1.00 90.81 108 ALA A C 1
ATOM 840 O O . ALA A 1 108 ? 23.257 -1.628 1.986 1.00 90.81 108 ALA A O 1
ATOM 841 N N . CYS A 1 109 ? 21.043 -1.466 1.657 1.00 87.94 109 CYS A N 1
ATOM 842 C CA . CYS A 1 109 ? 21.126 -0.693 0.420 1.00 87.94 109 CYS A CA 1
ATOM 843 C C . CYS A 1 109 ? 21.818 0.659 0.635 1.00 87.94 109 CYS A C 1
ATOM 845 O O . CYS A 1 109 ? 22.703 1.024 -0.142 1.00 87.94 109 CYS A O 1
ATOM 847 N N . LEU A 1 110 ? 21.489 1.360 1.723 1.00 88.50 110 LEU A N 1
ATOM 848 C CA . LEU A 1 110 ? 22.145 2.606 2.115 1.00 88.50 110 LEU A CA 1
ATOM 849 C C . LEU A 1 110 ? 23.647 2.397 2.363 1.00 88.50 110 LEU A C 1
ATOM 851 O O . LEU A 1 110 ? 24.466 3.176 1.883 1.00 88.50 110 LEU A O 1
ATOM 855 N N . ALA A 1 111 ? 24.018 1.325 3.069 1.00 87.75 111 ALA A N 1
ATOM 856 C CA . ALA A 1 111 ? 25.416 1.003 3.340 1.00 87.75 111 ALA A CA 1
ATOM 857 C C . ALA A 1 111 ? 26.204 0.677 2.058 1.00 87.75 111 ALA A C 1
ATOM 859 O O . ALA A 1 111 ? 27.338 1.132 1.907 1.00 87.75 111 ALA A O 1
ATOM 860 N N . ARG A 1 112 ? 25.607 -0.067 1.112 1.00 86.38 112 ARG A N 1
ATOM 861 C CA . ARG A 1 112 ? 26.247 -0.396 -0.176 1.00 86.38 112 ARG A CA 1
ATOM 862 C C . ARG A 1 112 ? 26.420 0.823 -1.081 1.00 86.38 112 ARG A C 1
ATOM 864 O O . ARG A 1 112 ? 27.403 0.898 -1.809 1.00 86.38 112 ARG A O 1
ATOM 871 N N . ASN A 1 113 ? 25.490 1.774 -1.022 1.00 82.88 113 ASN A N 1
ATOM 872 C CA . ASN A 1 113 ? 25.454 2.935 -1.910 1.00 82.88 113 ASN A CA 1
ATOM 873 C C . ASN A 1 113 ? 25.969 4.225 -1.261 1.00 82.88 113 ASN A C 1
ATOM 875 O O . ASN A 1 113 ? 25.691 5.300 -1.777 1.00 82.88 113 ASN A O 1
ATOM 879 N N . ALA A 1 114 ? 26.749 4.154 -0.175 1.00 77.12 114 ALA A N 1
ATOM 880 C CA . ALA A 1 114 ? 27.169 5.323 0.609 1.00 77.12 114 ALA A CA 1
ATOM 881 C C . ALA A 1 114 ? 27.859 6.449 -0.201 1.00 77.12 114 ALA A C 1
ATOM 883 O O . ALA A 1 114 ? 27.847 7.604 0.219 1.00 77.12 114 ALA A O 1
ATOM 884 N N . ALA A 1 115 ? 28.445 6.133 -1.362 1.00 74.12 115 ALA A N 1
ATOM 885 C CA . ALA A 1 115 ? 29.045 7.110 -2.275 1.00 74.12 115 ALA A CA 1
ATOM 886 C C . ALA A 1 115 ? 28.031 7.829 -3.200 1.00 74.12 115 ALA A C 1
ATOM 888 O O . ALA A 1 115 ? 28.371 8.843 -3.806 1.00 74.12 115 ALA A O 1
ATOM 889 N N . GLN A 1 116 ? 26.796 7.331 -3.321 1.00 76.38 116 GLN A N 1
ATOM 890 C CA . GLN A 1 116 ? 25.715 7.896 -4.138 1.00 76.38 116 GLN A CA 1
ATOM 891 C C . GLN A 1 116 ? 24.833 8.826 -3.289 1.00 76.38 116 GLN A C 1
ATOM 893 O O . GLN A 1 116 ? 23.863 8.400 -2.657 1.00 76.38 116 GLN A O 1
ATOM 898 N N . GLN A 1 117 ? 25.178 10.114 -3.268 1.00 69.06 117 GLN A N 1
ATOM 899 C CA . GLN A 1 117 ? 24.624 11.087 -2.320 1.00 69.06 117 GLN A CA 1
ATOM 900 C C . GLN A 1 117 ? 23.100 11.290 -2.437 1.00 69.06 117 GLN A C 1
ATOM 902 O O . GLN A 1 117 ? 22.416 11.358 -1.418 1.00 69.06 117 GLN A O 1
ATOM 907 N N . GLU A 1 118 ? 22.554 11.330 -3.654 1.00 70.62 118 GLU A N 1
ATOM 908 C CA . GLU A 1 118 ? 21.122 11.569 -3.900 1.00 70.62 118 GLU A CA 1
ATOM 909 C C . GLU A 1 118 ? 20.244 10.381 -3.473 1.00 70.62 118 GLU A C 1
ATOM 911 O O . GLU A 1 118 ? 19.283 10.537 -2.719 1.00 70.62 118 GLU A O 1
ATOM 916 N N . ARG A 1 119 ? 20.634 9.160 -3.856 1.00 69.50 119 ARG A N 1
ATOM 917 C CA . ARG A 1 119 ? 19.930 7.926 -3.479 1.00 69.50 119 ARG A CA 1
ATOM 918 C C . ARG A 1 119 ? 19.941 7.697 -1.968 1.00 69.50 119 ARG A C 1
ATOM 920 O O . ARG A 1 119 ? 18.929 7.306 -1.383 1.00 69.50 119 ARG A O 1
ATOM 927 N N . CYS A 1 120 ? 21.075 7.977 -1.325 1.00 77.69 120 CYS A N 1
ATOM 928 C CA . CYS A 1 120 ? 21.199 7.885 0.125 1.00 77.69 120 CYS A CA 1
ATOM 929 C C . CYS A 1 120 ? 20.277 8.870 0.851 1.00 77.69 120 CYS A C 1
ATOM 931 O O . CYS A 1 120 ? 19.692 8.495 1.865 1.00 77.69 120 CYS A O 1
ATOM 933 N N . ALA A 1 121 ? 20.106 10.091 0.333 1.00 81.44 121 ALA A N 1
ATOM 934 C CA . ALA A 1 121 ? 19.251 11.102 0.954 1.00 81.44 121 ALA A CA 1
ATOM 935 C C . ALA A 1 121 ? 17.779 10.656 1.003 1.00 81.44 121 ALA A C 1
ATOM 937 O O . ALA A 1 121 ? 17.140 10.737 2.054 1.00 81.44 121 ALA A O 1
ATOM 938 N N . THR A 1 122 ? 17.265 10.105 -0.100 1.00 82.12 122 THR A N 1
ATOM 939 C CA . THR A 1 122 ? 15.897 9.569 -0.167 1.00 82.12 122 THR A CA 1
ATOM 940 C C . THR A 1 122 ? 15.682 8.434 0.838 1.00 82.12 122 THR A C 1
ATOM 942 O O . THR A 1 122 ? 14.721 8.458 1.609 1.00 82.12 122 THR A O 1
ATOM 945 N N . LEU A 1 123 ? 16.592 7.456 0.886 1.00 84.69 123 LEU A N 1
ATOM 946 C CA . LEU A 1 123 ? 16.502 6.334 1.829 1.00 84.69 123 LEU A CA 1
ATOM 947 C C . LEU A 1 123 ? 16.577 6.800 3.291 1.00 84.69 123 LEU A C 1
ATOM 949 O O . LEU A 1 123 ? 15.794 6.346 4.128 1.00 84.69 123 LEU A O 1
ATOM 953 N N . GLN A 1 124 ? 17.470 7.744 3.596 1.00 87.25 124 GLN A N 1
ATOM 954 C CA . GLN A 1 124 ? 17.605 8.338 4.929 1.00 87.25 124 GLN A CA 1
ATOM 955 C C . GLN A 1 124 ? 16.335 9.067 5.379 1.00 87.25 124 GLN A C 1
ATOM 957 O O . GLN A 1 124 ? 16.000 9.018 6.562 1.00 87.25 124 GLN A O 1
ATOM 962 N N . ALA A 1 125 ? 15.611 9.703 4.456 1.00 87.12 125 ALA A N 1
ATOM 963 C CA . ALA A 1 125 ? 14.360 10.389 4.761 1.00 87.12 125 ALA A CA 1
ATOM 964 C C . ALA A 1 125 ? 13.189 9.416 5.009 1.00 87.12 125 ALA A C 1
ATOM 966 O O . ALA A 1 125 ? 12.329 9.682 5.848 1.00 87.12 125 ALA A O 1
ATOM 967 N N . VAL A 1 126 ? 13.159 8.272 4.317 1.00 89.19 126 VAL A N 1
ATOM 968 C CA . VAL A 1 126 ? 12.062 7.287 4.410 1.00 89.19 126 VAL A CA 1
ATOM 969 C C . VAL A 1 126 ? 12.179 6.388 5.649 1.00 89.19 126 VAL A C 1
ATOM 971 O O . VAL A 1 126 ? 11.168 6.044 6.268 1.00 89.19 126 VAL A O 1
ATOM 974 N N . LEU A 1 127 ? 13.401 6.019 6.048 1.00 91.88 127 LEU A N 1
ATOM 975 C CA . LEU A 1 127 ? 13.659 5.070 7.142 1.00 91.88 127 LEU A CA 1
ATOM 976 C C . LEU A 1 127 ? 12.989 5.435 8.484 1.00 91.88 127 LEU A C 1
ATOM 978 O O . LEU A 1 127 ? 12.354 4.555 9.074 1.00 91.88 127 LEU A O 1
ATOM 982 N N . PRO A 1 128 ? 13.063 6.685 8.989 1.00 93.06 128 PRO A N 1
ATOM 983 C CA . PRO A 1 128 ? 12.393 7.060 10.233 1.00 93.06 128 PRO A CA 1
ATOM 984 C C . PRO A 1 128 ? 10.884 6.812 10.176 1.00 93.06 128 PRO A C 1
ATOM 986 O O . PRO A 1 128 ? 10.322 6.205 11.088 1.00 93.06 128 PRO A O 1
ATOM 989 N N . LYS A 1 129 ? 10.233 7.198 9.073 1.00 91.69 129 LYS A N 1
ATOM 990 C CA . LYS A 1 129 ? 8.790 7.017 8.891 1.00 91.69 129 LYS A CA 1
ATOM 991 C C . LYS A 1 129 ? 8.392 5.539 8.886 1.00 91.69 129 LYS A C 1
ATOM 993 O O . LYS A 1 129 ? 7.404 5.183 9.525 1.00 91.69 129 LYS A O 1
ATOM 998 N N . LEU A 1 130 ? 9.185 4.672 8.251 1.00 91.25 130 LEU A N 1
ATOM 999 C CA . LEU A 1 130 ? 8.970 3.219 8.287 1.00 91.25 130 LEU A CA 1
ATOM 1000 C C . LEU A 1 130 ? 9.122 2.635 9.699 1.00 91.25 130 LEU A C 1
ATOM 1002 O O . LEU A 1 130 ? 8.342 1.770 10.088 1.00 91.25 130 LEU A O 1
ATOM 1006 N N . ARG A 1 131 ? 10.077 3.121 10.500 1.00 93.25 131 ARG A N 1
ATOM 1007 C CA . ARG A 1 131 ? 10.231 2.683 11.899 1.00 93.25 131 ARG A CA 1
ATOM 1008 C C . ARG A 1 131 ? 9.018 3.063 12.751 1.00 93.25 131 ARG A C 1
ATOM 1010 O O . ARG A 1 131 ? 8.544 2.242 13.534 1.00 93.25 131 ARG A O 1
ATOM 1017 N N . HIS A 1 132 ? 8.480 4.269 12.565 1.00 93.44 132 HIS A N 1
ATOM 1018 C CA . HIS A 1 132 ? 7.233 4.676 13.219 1.00 93.44 132 HIS A CA 1
ATOM 1019 C C . HIS A 1 132 ? 6.025 3.866 12.728 1.00 93.44 132 HIS A C 1
ATOM 1021 O O . HIS A 1 132 ? 5.143 3.557 13.522 1.00 93.44 132 HIS A O 1
ATOM 1027 N N . GLU A 1 133 ? 6.001 3.464 11.454 1.00 92.50 133 GLU A N 1
ATOM 1028 C CA . GLU A 1 133 ? 4.968 2.575 10.908 1.00 92.50 133 GLU A CA 1
ATOM 1029 C C . GLU A 1 133 ? 5.007 1.181 11.552 1.00 92.50 133 GLU A C 1
ATOM 1031 O O . GLU A 1 133 ? 3.961 0.662 11.926 1.00 92.50 133 GLU A O 1
ATOM 1036 N N . ILE A 1 134 ? 6.198 0.610 11.776 1.00 92.44 134 ILE A N 1
ATOM 1037 C CA . ILE A 1 134 ? 6.360 -0.664 12.503 1.00 92.44 134 ILE A CA 1
ATOM 1038 C C . ILE A 1 134 ? 5.812 -0.551 13.930 1.00 92.44 134 ILE A C 1
ATOM 1040 O O . ILE A 1 134 ? 5.046 -1.409 14.376 1.00 92.44 134 ILE A O 1
ATOM 1044 N N . ALA A 1 135 ? 6.185 0.514 14.646 1.00 93.25 135 ALA A N 1
ATOM 1045 C CA . ALA A 1 135 ? 5.699 0.759 16.002 1.00 93.25 135 ALA A CA 1
ATOM 1046 C C . ALA A 1 135 ? 4.169 0.904 16.034 1.00 93.25 135 ALA A C 1
ATOM 1048 O O . ALA A 1 135 ? 3.506 0.321 16.890 1.00 93.25 135 ALA A O 1
ATOM 1049 N N . LEU A 1 136 ? 3.601 1.628 15.067 1.00 93.69 136 LEU A N 1
ATOM 1050 C CA . LEU A 1 136 ? 2.159 1.774 14.915 1.00 93.69 136 LEU A CA 1
ATOM 1051 C C . LEU A 1 136 ? 1.469 0.423 14.671 1.00 93.69 136 LEU A C 1
ATOM 1053 O O . LEU A 1 136 ? 0.517 0.111 15.380 1.00 93.69 136 LEU A O 1
ATOM 1057 N N . HIS A 1 137 ? 1.960 -0.393 13.733 1.00 91.88 137 HIS A N 1
ATOM 1058 C CA . HIS A 1 137 ? 1.398 -1.724 13.467 1.00 91.88 137 HIS A CA 1
ATOM 1059 C C . HIS A 1 137 ? 1.423 -2.610 14.715 1.00 91.88 137 HIS A C 1
ATOM 1061 O O . HIS A 1 137 ? 0.414 -3.222 15.048 1.00 91.88 137 HIS A O 1
ATOM 1067 N N . THR A 1 138 ? 2.523 -2.580 15.474 1.00 92.50 138 THR A N 1
ATOM 1068 C CA . THR A 1 138 ? 2.653 -3.334 16.733 1.00 92.50 138 THR A CA 1
ATOM 1069 C C . THR A 1 138 ? 1.553 -2.953 17.731 1.00 92.50 138 THR A C 1
ATOM 1071 O O . THR A 1 138 ? 0.985 -3.808 18.411 1.00 92.50 138 THR A O 1
ATOM 1074 N N . HIS A 1 139 ? 1.225 -1.662 17.829 1.00 94.06 139 HIS A N 1
ATOM 1075 C CA . HIS A 1 139 ? 0.163 -1.187 18.712 1.00 94.06 139 HIS A CA 1
ATOM 1076 C C . HIS A 1 139 ? -1.244 -1.521 18.201 1.00 94.06 139 HIS A C 1
ATOM 1078 O O . HIS A 1 139 ? -2.097 -1.876 19.014 1.00 94.06 139 HIS A O 1
ATOM 1084 N N . ILE A 1 140 ? -1.475 -1.470 16.885 1.00 92.88 140 ILE A N 1
ATOM 1085 C CA . ILE A 1 140 ? -2.749 -1.875 16.268 1.00 92.88 140 ILE A CA 1
ATOM 1086 C C . ILE A 1 140 ? -3.012 -3.364 16.519 1.00 92.88 140 ILE A C 1
ATOM 1088 O O . ILE A 1 140 ? -4.087 -3.706 17.004 1.00 92.88 140 ILE A O 1
ATOM 1092 N N . GLU A 1 141 ? -2.027 -4.232 16.274 1.00 92.38 141 GLU A N 1
ATOM 1093 C CA . GLU A 1 141 ? -2.131 -5.679 16.519 1.00 92.38 141 GLU A CA 1
ATOM 1094 C C . GLU A 1 141 ? -2.401 -5.978 18.001 1.00 92.38 141 GLU A C 1
ATOM 1096 O O . GLU A 1 141 ? -3.279 -6.773 18.344 1.00 92.38 141 GLU A O 1
ATOM 1101 N N . ALA A 1 142 ? -1.699 -5.288 18.907 1.00 93.94 142 ALA A N 1
ATOM 1102 C CA . ALA A 1 142 ? -1.931 -5.418 20.342 1.00 93.94 142 ALA A CA 1
ATOM 1103 C C . ALA A 1 142 ? -3.345 -4.967 20.751 1.00 93.94 142 ALA A C 1
ATOM 1105 O O . ALA A 1 142 ? -3.958 -5.578 21.632 1.00 93.94 142 ALA A O 1
ATOM 1106 N N . LEU A 1 143 ? -3.871 -3.904 20.134 1.00 95.06 143 LEU A N 1
ATOM 1107 C CA . LEU A 1 143 ? -5.221 -3.409 20.394 1.00 95.06 143 LEU A CA 1
ATOM 1108 C C . LEU A 1 143 ? -6.285 -4.376 19.863 1.00 95.06 143 LEU A C 1
ATOM 1110 O O . LEU A 1 143 ? -7.231 -4.692 20.583 1.00 95.06 143 LEU A O 1
ATOM 1114 N N . GLU A 1 144 ? -6.115 -4.884 18.643 1.00 94.12 144 GLU A N 1
ATOM 1115 C CA . GLU A 1 144 ? -7.004 -5.880 18.041 1.00 94.12 144 GLU A CA 1
ATOM 1116 C C . GLU A 1 144 ? -7.083 -7.153 18.896 1.00 94.12 144 GLU A C 1
ATOM 1118 O O . GLU A 1 144 ? -8.182 -7.639 19.196 1.00 94.12 144 GLU A O 1
ATOM 1123 N N . ALA A 1 145 ? -5.931 -7.658 19.349 1.00 93.81 145 ALA A N 1
ATOM 1124 C CA . ALA A 1 145 ? -5.853 -8.822 20.223 1.00 93.81 145 ALA A CA 1
ATOM 1125 C C . ALA A 1 145 ? -6.608 -8.589 21.541 1.00 93.81 145 ALA A C 1
ATOM 1127 O O . ALA A 1 145 ? -7.414 -9.428 21.944 1.00 93.81 145 ALA A O 1
ATOM 1128 N N . LYS A 1 146 ? -6.423 -7.423 22.176 1.00 94.62 146 LYS A N 1
ATOM 1129 C CA . LYS A 1 146 ? -7.116 -7.057 23.425 1.00 94.62 146 LYS A CA 1
ATOM 1130 C C . LYS A 1 146 ? -8.625 -6.897 23.254 1.00 94.62 146 LYS A C 1
ATOM 1132 O O . LYS A 1 146 ? -9.378 -7.318 24.128 1.00 94.62 146 LYS A O 1
ATOM 1137 N N . LEU A 1 147 ? -9.080 -6.308 22.147 1.00 94.00 147 LEU A N 1
ATOM 1138 C CA . LEU A 1 147 ? -10.511 -6.200 21.841 1.00 94.00 147 LEU A CA 1
ATOM 1139 C C . LEU A 1 147 ? -11.129 -7.583 21.614 1.00 94.00 147 LEU A C 1
ATOM 1141 O O . LEU A 1 147 ? -12.226 -7.861 22.094 1.00 94.00 147 LEU A O 1
ATOM 1145 N N . THR A 1 148 ? -10.411 -8.472 20.930 1.00 94.00 148 THR A N 1
ATOM 1146 C CA . THR A 1 148 ? -10.852 -9.855 20.705 1.00 94.00 148 THR A CA 1
ATOM 1147 C C . THR A 1 148 ? -10.914 -10.644 22.015 1.00 94.00 148 THR A C 1
ATOM 1149 O O . THR A 1 148 ? -11.902 -11.333 22.273 1.00 94.00 148 THR A O 1
ATOM 1152 N N . GLU A 1 149 ? -9.904 -10.495 22.875 1.00 92.88 149 GLU A N 1
ATOM 1153 C CA . GLU A 1 149 ? -9.871 -11.079 24.218 1.00 92.88 149 GLU A CA 1
ATOM 1154 C C . GLU A 1 149 ? -11.060 -10.593 25.058 1.00 92.88 149 GLU A C 1
ATOM 1156 O O . GLU A 1 149 ? -11.809 -11.413 25.589 1.00 92.88 149 GLU A O 1
ATOM 1161 N N . LEU A 1 150 ? -11.306 -9.280 25.105 1.00 91.38 150 LEU A N 1
ATOM 1162 C CA . LEU A 1 150 ? -12.439 -8.713 25.834 1.00 91.38 150 LEU A CA 1
ATOM 1163 C C . LEU A 1 150 ? -13.780 -9.225 25.305 1.00 91.38 150 LEU A C 1
ATOM 1165 O O . LEU A 1 150 ? -14.629 -9.623 26.097 1.00 91.38 150 LEU A O 1
ATOM 1169 N N . ALA A 1 151 ? -13.975 -9.237 23.985 1.00 90.50 151 ALA A N 1
ATOM 1170 C CA . ALA A 1 151 ? -15.206 -9.742 23.386 1.00 90.50 151 ALA A CA 1
ATOM 1171 C C . ALA A 1 151 ? -15.446 -11.213 23.763 1.00 90.50 151 ALA A C 1
ATOM 1173 O O . ALA A 1 151 ? -16.572 -11.597 24.077 1.00 90.50 151 ALA A O 1
ATOM 1174 N N . SER A 1 152 ? -14.388 -12.030 23.790 1.00 89.56 152 SER A N 1
ATOM 1175 C CA . SER A 1 152 ? -14.478 -13.428 24.221 1.00 89.56 152 SER A CA 1
ATOM 1176 C C . SER A 1 152 ? -14.814 -13.567 25.711 1.00 89.56 152 SER A C 1
ATOM 1178 O O . SER A 1 152 ? -15.658 -14.387 26.074 1.00 89.56 152 SER A O 1
ATOM 1180 N N . ALA A 1 153 ? -14.222 -12.725 26.565 1.00 87.94 153 ALA A N 1
ATOM 1181 C CA . ALA A 1 153 ? -14.473 -12.715 28.001 1.00 87.94 153 ALA A CA 1
ATOM 1182 C C . ALA A 1 153 ? -15.901 -12.253 28.330 1.00 87.94 153 ALA A C 1
ATOM 1184 O O . ALA A 1 153 ? -16.528 -12.799 29.234 1.00 87.94 153 ALA A O 1
ATOM 1185 N N . LEU A 1 154 ? -16.440 -11.286 27.583 1.00 85.88 154 LEU A N 1
ATOM 1186 C CA . LEU A 1 154 ? -17.831 -10.848 27.717 1.00 85.88 154 LEU A CA 1
ATOM 1187 C C . LEU A 1 154 ? -18.795 -11.981 27.341 1.00 85.88 154 LEU A C 1
ATOM 1189 O O . LEU A 1 154 ? -19.608 -12.376 28.175 1.00 85.88 154 LEU A O 1
ATOM 1193 N N . ARG A 1 155 ? -18.615 -12.600 26.165 1.00 84.44 155 ARG A N 1
ATOM 1194 C CA . ARG A 1 155 ? -19.439 -13.735 25.701 1.00 84.44 155 ARG A CA 1
ATOM 1195 C C . ARG A 1 155 ? -19.460 -14.915 26.661 1.00 84.44 155 ARG A C 1
ATOM 1197 O O . ARG A 1 155 ? -20.511 -15.503 26.896 1.00 84.44 155 ARG A O 1
ATOM 1204 N N . ALA A 1 156 ? -18.308 -15.274 27.226 1.00 81.38 156 ALA A N 1
ATOM 1205 C CA . ALA A 1 156 ? -18.216 -16.393 28.162 1.00 81.38 156 ALA A CA 1
ATOM 1206 C C . ALA A 1 156 ? -19.081 -16.186 29.420 1.00 81.38 156 ALA A C 1
ATOM 1208 O O . ALA A 1 156 ? -19.572 -17.156 29.994 1.00 81.38 156 ALA A O 1
ATOM 1209 N N . ASN A 1 157 ? -19.295 -14.931 29.823 1.00 73.00 157 ASN A N 1
ATOM 1210 C CA . ASN A 1 157 ? -20.063 -14.575 31.013 1.00 73.00 157 ASN A CA 1
ATOM 1211 C C . ASN A 1 157 ? -21.538 -14.228 30.707 1.00 73.00 157 ASN A C 1
ATOM 1213 O O . ASN A 1 157 ? -22.342 -14.088 31.627 1.00 73.00 157 ASN A O 1
ATOM 1217 N N . GLU A 1 158 ? -21.939 -14.162 29.432 1.00 64.50 158 GLU A N 1
ATOM 1218 C CA . GLU A 1 158 ? -23.332 -13.923 29.020 1.00 64.50 158 GLU A CA 1
ATOM 1219 C C . GLU A 1 158 ? -24.254 -15.128 29.282 1.00 64.50 158 GLU A C 1
ATOM 1221 O O . GLU A 1 158 ? -25.440 -14.946 29.550 1.00 64.50 158 GLU A O 1
ATOM 1226 N N . HIS A 1 159 ? -23.736 -16.364 29.281 1.00 55.31 159 HIS A N 1
ATOM 1227 C CA . HIS A 1 159 ? -24.543 -17.578 29.506 1.00 55.31 159 HIS A CA 1
ATOM 1228 C C . HIS A 1 159 ? -25.105 -17.724 30.935 1.00 55.31 159 HIS A C 1
ATOM 1230 O O . HIS A 1 159 ? -26.001 -18.540 31.147 1.00 55.31 159 HIS A O 1
ATOM 1236 N N . GLY A 1 160 ? -24.620 -16.936 31.901 1.00 54.59 160 GLY A N 1
ATOM 1237 C CA . GLY A 1 160 ? -25.119 -16.914 33.284 1.00 54.59 160 GLY A CA 1
ATOM 1238 C C . GLY A 1 160 ? -25.900 -15.654 33.672 1.00 54.59 160 GLY A C 1
ATOM 1239 O O . GLY A 1 160 ? -26.449 -15.613 34.772 1.00 54.59 160 GLY A O 1
ATOM 1240 N N . GLY A 1 161 ? -25.962 -14.649 32.786 1.00 57.06 161 GLY A N 1
ATOM 1241 C CA . GLY A 1 161 ? -26.296 -13.270 33.146 1.00 57.06 161 GLY A CA 1
ATOM 1242 C C . GLY A 1 161 ? -25.142 -12.632 33.923 1.00 57.06 161 GLY A C 1
ATOM 1243 O O . GLY A 1 161 ? -24.824 -13.068 35.025 1.00 57.06 161 GLY A O 1
ATOM 1244 N N . LEU A 1 162 ? -24.505 -11.607 33.353 1.00 60.66 162 LEU A N 1
ATOM 1245 C CA . LEU A 1 162 ? -23.387 -10.906 33.989 1.00 60.66 162 LEU A CA 1
ATOM 1246 C C . LEU A 1 162 ? -23.820 -10.354 35.355 1.00 60.66 162 LEU A C 1
ATOM 1248 O O . LEU A 1 162 ? -24.526 -9.349 35.439 1.00 60.66 162 LEU A O 1
ATOM 1252 N N . ASN A 1 163 ? -23.369 -10.970 36.448 1.00 65.75 163 ASN A N 1
ATOM 1253 C CA . ASN A 1 163 ? -23.582 -10.382 37.764 1.00 65.75 163 ASN A CA 1
ATOM 1254 C C . ASN A 1 163 ? -22.733 -9.106 37.876 1.00 65.75 163 ASN A C 1
ATOM 1256 O O . ASN A 1 163 ? -21.566 -9.085 37.484 1.00 65.75 163 ASN A O 1
ATOM 1260 N N . GLY A 1 164 ? -23.255 -8.043 38.501 1.00 66.06 164 GLY A N 1
ATOM 1261 C CA . GLY A 1 164 ? -22.532 -6.764 38.634 1.00 66.06 164 GLY A CA 1
ATOM 1262 C C . GLY A 1 164 ? -21.132 -6.877 39.269 1.00 66.06 164 GLY A C 1
ATOM 1263 O O . GLY A 1 164 ? -20.268 -6.033 39.026 1.00 66.06 164 GLY A O 1
ATOM 1264 N N . LYS A 1 165 ? -20.867 -7.946 40.036 1.00 70.19 165 LYS A N 1
ATOM 1265 C CA . LYS A 1 165 ? -19.534 -8.287 40.562 1.00 70.19 165 LYS A CA 1
ATOM 1266 C C . LYS A 1 165 ? -18.587 -8.836 39.488 1.00 70.19 165 LYS A C 1
ATOM 1268 O O . LYS A 1 165 ? -17.450 -8.384 39.429 1.00 70.19 165 LYS A O 1
ATOM 1273 N N . GLU A 1 166 ? -19.049 -9.745 38.633 1.00 73.62 166 GLU A N 1
ATOM 1274 C CA . GLU A 1 166 ? -18.258 -10.335 37.538 1.00 73.62 166 GLU A CA 1
ATOM 1275 C C . GLU A 1 166 ? -17.866 -9.266 36.522 1.00 73.62 166 GLU A C 1
ATOM 1277 O O . GLU A 1 166 ? -16.701 -9.157 36.144 1.00 73.62 166 GLU A O 1
ATOM 1282 N N . LEU A 1 167 ? -18.811 -8.387 36.182 1.00 74.38 167 LEU A N 1
ATOM 1283 C CA . LEU A 1 167 ? -18.549 -7.249 35.311 1.00 74.38 167 LEU A CA 1
ATOM 1284 C C . LEU A 1 167 ? -17.534 -6.277 35.934 1.00 74.38 167 LEU A C 1
ATOM 1286 O O . LEU A 1 167 ? -16.670 -5.749 35.241 1.00 74.38 167 LEU A O 1
ATOM 1290 N N . THR A 1 168 ? -17.578 -6.071 37.253 1.00 78.38 168 THR A N 1
ATOM 1291 C CA . THR A 1 168 ? -16.580 -5.252 37.963 1.00 78.38 168 THR A CA 1
ATOM 1292 C C . THR A 1 168 ? -15.187 -5.884 37.922 1.00 78.38 168 THR A C 1
ATOM 1294 O O . THR A 1 168 ? -14.207 -5.176 37.685 1.00 78.38 168 THR A O 1
ATOM 1297 N N . THR A 1 169 ? -15.087 -7.205 38.082 1.00 83.06 169 THR A N 1
ATOM 1298 C CA . THR A 1 169 ? -13.819 -7.940 37.971 1.00 83.06 169 THR A CA 1
ATOM 1299 C C . THR A 1 169 ? -13.251 -7.883 36.553 1.00 83.06 169 THR A C 1
ATOM 1301 O O . THR A 1 169 ? -12.078 -7.553 36.387 1.00 83.06 169 THR A O 1
ATOM 1304 N N . LEU A 1 170 ? -14.080 -8.117 35.530 1.00 82.75 170 LEU A N 1
ATOM 1305 C CA . LEU A 1 170 ? -13.682 -7.986 34.124 1.00 82.75 170 LEU A CA 1
ATOM 1306 C C . LEU A 1 170 ? -13.198 -6.571 33.807 1.00 82.75 170 LEU A C 1
ATOM 1308 O O . LEU A 1 170 ? -12.174 -6.392 33.148 1.00 82.75 170 LEU A O 1
ATOM 1312 N N . ARG A 1 171 ? -13.893 -5.549 34.323 1.00 82.88 171 ARG A N 1
ATOM 1313 C CA . ARG A 1 171 ? -13.483 -4.159 34.120 1.00 82.88 171 ARG A CA 1
ATOM 1314 C C . ARG A 1 171 ? -12.106 -3.884 34.704 1.00 82.88 171 ARG A C 1
ATOM 1316 O O . ARG A 1 171 ? -11.257 -3.331 34.012 1.00 82.88 171 ARG A O 1
ATOM 1323 N N . ALA A 1 172 ? -11.884 -4.281 35.955 1.00 85.25 172 ALA A N 1
ATOM 1324 C CA . ALA A 1 172 ? -10.607 -4.080 36.629 1.00 85.25 172 ALA A CA 1
ATOM 1325 C C . ALA A 1 172 ? -9.451 -4.802 35.916 1.00 85.25 172 ALA A C 1
ATOM 1327 O O . ALA A 1 172 ? -8.335 -4.287 35.900 1.00 85.25 172 ALA A O 1
ATOM 1328 N N . ALA A 1 173 ? -9.724 -5.958 35.302 1.00 87.75 173 ALA A N 1
ATOM 1329 C CA . ALA A 1 173 ? -8.732 -6.731 34.564 1.00 87.75 173 ALA A CA 1
ATOM 1330 C C . ALA A 1 173 ? -8.385 -6.128 33.188 1.00 87.75 173 ALA A C 1
ATOM 1332 O O . ALA A 1 173 ? -7.208 -6.069 32.834 1.00 87.75 173 ALA A O 1
ATOM 1333 N N . HIS A 1 174 ? -9.378 -5.665 32.416 1.00 88.62 174 HIS A N 1
ATOM 1334 C CA . HIS A 1 174 ? -9.172 -5.310 31.004 1.00 88.62 174 HIS A CA 1
ATOM 1335 C C . HIS A 1 174 ? -9.123 -3.799 30.714 1.00 88.62 174 HIS A C 1
ATOM 1337 O O . HIS A 1 174 ? -8.304 -3.379 29.893 1.00 88.62 174 HIS A O 1
ATOM 1343 N N . LEU A 1 175 ? -9.947 -2.959 31.365 1.00 89.06 175 LEU A N 1
ATOM 1344 C CA . LEU A 1 175 ? -10.089 -1.539 30.983 1.00 89.06 175 LEU A CA 1
ATOM 1345 C C . LEU A 1 175 ? -8.778 -0.739 31.076 1.00 89.06 175 LEU A C 1
ATOM 1347 O O . LEU A 1 175 ? -8.450 -0.075 30.094 1.00 89.06 175 LEU A O 1
ATOM 1351 N N . PRO A 1 176 ? -7.993 -0.801 32.172 1.00 92.50 176 PRO A N 1
ATOM 1352 C CA . PRO A 1 176 ? -6.773 0.002 32.287 1.00 92.50 176 PRO A CA 1
ATOM 1353 C C . PRO A 1 176 ? -5.738 -0.332 31.206 1.00 92.50 176 PRO A C 1
ATOM 1355 O O . PRO A 1 176 ? -5.161 0.557 30.581 1.00 92.50 176 PRO A O 1
ATOM 1358 N N . ALA A 1 177 ? -5.530 -1.627 30.945 1.00 92.50 177 ALA A N 1
ATOM 1359 C CA . ALA A 1 177 ? -4.589 -2.080 29.927 1.00 92.50 177 ALA A CA 1
ATOM 1360 C C . ALA A 1 177 ? -5.053 -1.697 28.512 1.00 92.50 177 ALA A C 1
ATOM 1362 O O . ALA A 1 177 ? -4.231 -1.383 27.649 1.00 92.50 177 ALA A O 1
ATOM 1363 N N . MET A 1 178 ? -6.362 -1.719 28.267 1.00 93.25 178 MET A N 1
ATOM 1364 C CA . MET A 1 178 ? -6.959 -1.351 26.987 1.00 93.25 178 MET A CA 1
ATOM 1365 C C . MET A 1 178 ? -6.883 0.161 26.744 1.00 93.25 178 MET A C 1
ATOM 1367 O O . MET A 1 178 ? -6.385 0.560 25.696 1.00 93.25 178 MET A O 1
ATOM 1371 N N . ALA A 1 179 ? -7.228 0.990 27.737 1.00 94.12 179 ALA A N 1
ATOM 1372 C CA . ALA A 1 179 ? -7.073 2.446 27.682 1.00 94.12 179 ALA A CA 1
ATOM 1373 C C . ALA A 1 179 ? -5.622 2.850 27.375 1.00 94.12 179 ALA A C 1
ATOM 1375 O O . ALA A 1 179 ? -5.369 3.661 26.485 1.00 94.12 179 ALA A O 1
ATOM 1376 N N . GLN A 1 180 ? -4.649 2.213 28.040 1.00 95.88 180 GLN A N 1
ATOM 1377 C CA . GLN A 1 180 ? -3.233 2.444 27.751 1.00 95.88 180 GLN A CA 1
ATOM 1378 C C . GLN A 1 180 ? -2.863 2.049 26.315 1.00 95.88 180 GLN A C 1
ATOM 1380 O O . GLN A 1 180 ? -2.095 2.748 25.659 1.00 95.88 180 GLN A O 1
ATOM 1385 N N . THR A 1 181 ? -3.401 0.938 25.807 1.00 95.12 181 THR A N 1
ATOM 1386 C CA . THR A 1 181 ? -3.108 0.466 24.444 1.00 95.12 181 THR A CA 1
ATOM 1387 C C . THR A 1 181 ? -3.720 1.387 23.388 1.00 95.12 181 THR A C 1
ATOM 1389 O O . THR A 1 181 ? -3.055 1.694 22.398 1.00 95.12 181 THR A O 1
ATOM 1392 N N . VAL A 1 182 ? -4.933 1.899 23.618 1.00 96.00 182 VAL A N 1
ATOM 1393 C CA . VAL A 1 182 ? -5.559 2.928 22.772 1.00 96.00 182 VAL A CA 1
ATOM 1394 C C . VAL A 1 182 ? -4.701 4.191 22.756 1.00 96.00 182 VAL A C 1
ATOM 1396 O O . VAL A 1 182 ? -4.333 4.655 21.680 1.00 96.00 182 VAL A O 1
ATOM 1399 N N . GLN A 1 183 ? -4.279 4.686 23.923 1.00 96.69 183 GLN A N 1
ATOM 1400 C CA . GLN A 1 183 ? -3.424 5.872 24.010 1.00 96.69 183 GLN A CA 1
ATOM 1401 C C . GLN A 1 183 ? -2.067 5.669 23.322 1.00 96.69 183 GLN A C 1
ATOM 1403 O O . GLN A 1 183 ? -1.573 6.573 22.644 1.00 96.69 183 GLN A O 1
ATOM 1408 N N . ASN A 1 184 ? -1.463 4.486 23.459 1.00 96.12 184 ASN A N 1
ATOM 1409 C CA . ASN A 1 184 ? -0.216 4.145 22.776 1.00 96.12 184 ASN A CA 1
ATOM 1410 C C . ASN A 1 184 ? -0.409 4.125 21.255 1.00 96.12 184 ASN A C 1
ATOM 1412 O O . ASN A 1 184 ? 0.401 4.705 20.539 1.00 96.12 184 ASN A O 1
ATOM 1416 N N . THR A 1 185 ? -1.501 3.526 20.770 1.00 96.06 185 THR A N 1
ATOM 1417 C CA . THR A 1 185 ? -1.852 3.492 19.338 1.00 96.06 185 THR A CA 1
ATOM 1418 C C . THR A 1 185 ? -2.052 4.905 18.797 1.00 96.06 185 THR A C 1
ATOM 1420 O O . THR A 1 185 ? -1.481 5.270 17.769 1.00 96.06 185 THR A O 1
ATOM 1423 N N . HIS A 1 186 ? -2.794 5.730 19.536 1.00 95.69 186 HIS A N 1
ATOM 1424 C CA . HIS A 1 186 ? -3.044 7.122 19.195 1.00 95.69 186 HIS A CA 1
ATOM 1425 C C . HIS A 1 186 ? -1.751 7.941 19.113 1.00 95.69 186 HIS A C 1
ATOM 1427 O O . HIS A 1 186 ? -1.518 8.681 18.157 1.00 95.69 186 HIS A O 1
ATOM 1433 N N . THR A 1 187 ? -0.878 7.778 20.108 1.00 96.81 187 THR A N 1
ATOM 1434 C CA . THR A 1 187 ? 0.417 8.466 20.169 1.00 96.81 187 THR A CA 1
ATOM 1435 C C . THR A 1 187 ? 1.344 7.991 19.051 1.00 96.81 187 THR A C 1
ATOM 1437 O O . THR A 1 187 ? 1.963 8.811 18.376 1.00 96.81 187 THR A O 1
ATOM 1440 N N . ALA A 1 188 ? 1.405 6.683 18.790 1.00 95.69 188 ALA A N 1
ATOM 1441 C CA . ALA A 1 188 ? 2.193 6.125 17.695 1.00 95.69 188 ALA A CA 1
ATOM 1442 C C . ALA A 1 188 ? 1.745 6.694 16.342 1.00 95.69 188 ALA A C 1
ATOM 1444 O O . ALA A 1 188 ? 2.582 7.118 15.543 1.00 95.69 188 ALA A O 1
ATOM 1445 N N . MET A 1 189 ? 0.434 6.810 16.121 1.00 95.06 189 MET A N 1
ATOM 1446 C CA . MET A 1 189 ? -0.119 7.432 14.922 1.00 95.06 189 MET A CA 1
ATOM 1447 C C . MET A 1 189 ? 0.279 8.909 14.804 1.00 95.06 189 MET A C 1
ATOM 1449 O O . MET A 1 189 ? 0.732 9.331 13.744 1.00 95.06 189 MET A O 1
ATOM 1453 N N . GLN A 1 190 ? 0.216 9.687 15.889 1.00 95.00 190 GLN A N 1
ATOM 1454 C CA . GLN A 1 190 ? 0.690 11.078 15.890 1.00 95.00 190 GLN A CA 1
ATOM 1455 C C . GLN A 1 190 ? 2.185 11.187 15.555 1.00 95.00 190 GLN A C 1
ATOM 1457 O O . GLN A 1 190 ? 2.570 12.051 14.767 1.00 95.00 190 GLN A O 1
ATOM 1462 N N . THR A 1 191 ? 3.027 10.298 16.097 1.00 95.25 191 THR A N 1
ATOM 1463 C CA . THR A 1 191 ? 4.463 10.280 15.761 1.00 95.25 191 THR A CA 1
ATOM 1464 C C . THR A 1 191 ? 4.713 9.927 14.296 1.00 95.25 191 THR A C 1
ATOM 1466 O O . THR A 1 191 ? 5.574 10.533 13.663 1.00 95.25 191 THR A O 1
ATOM 1469 N N . TRP A 1 192 ? 3.925 9.009 13.728 1.00 93.94 192 TRP A N 1
ATOM 1470 C CA . TRP A 1 192 ? 3.985 8.680 12.305 1.00 93.94 192 TRP A CA 1
ATOM 1471 C C . TRP A 1 192 ? 3.515 9.853 11.427 1.00 93.94 192 TRP A C 1
ATOM 1473 O O . TRP A 1 192 ? 4.164 10.167 10.431 1.00 93.94 192 TRP A O 1
ATOM 1483 N N . LEU A 1 193 ? 2.443 10.553 11.818 1.00 92.31 193 LEU A N 1
ATOM 1484 C CA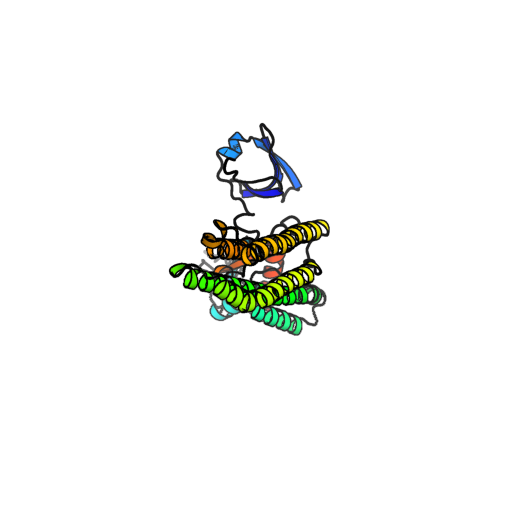 . LEU A 1 193 ? 1.900 11.719 11.105 1.00 92.31 193 LEU A CA 1
ATOM 1485 C C . LEU A 1 193 ? 2.815 12.945 11.133 1.00 92.31 193 LEU A C 1
ATOM 1487 O O . LEU A 1 193 ? 2.779 13.762 10.210 1.00 92.31 193 LEU A O 1
ATOM 1491 N N . ALA A 1 194 ? 3.630 13.080 12.180 1.00 92.44 194 ALA A N 1
ATOM 1492 C CA . ALA A 1 194 ? 4.605 14.158 12.301 1.00 92.44 194 ALA A CA 1
ATOM 1493 C C . ALA A 1 194 ? 5.677 14.107 11.198 1.00 92.44 194 ALA A C 1
ATOM 1495 O O . ALA A 1 194 ? 6.274 15.134 10.877 1.00 92.44 194 ALA A O 1
ATOM 1496 N N . LEU A 1 195 ? 5.894 12.934 10.594 1.00 92.00 195 LEU A N 1
ATOM 1497 C CA . LEU A 1 195 ? 6.832 12.734 9.497 1.00 92.00 195 LEU A CA 1
ATOM 1498 C C . LEU A 1 195 ? 6.066 12.609 8.168 1.00 92.00 195 LEU A C 1
ATOM 1500 O O . LEU A 1 195 ? 5.480 11.557 7.881 1.00 92.00 195 LEU A O 1
ATOM 1504 N N . PRO A 1 196 ? 6.033 13.659 7.325 1.00 88.56 196 PRO A N 1
ATOM 1505 C CA . PRO A 1 196 ? 5.422 13.559 6.003 1.00 88.56 196 PRO A CA 1
ATOM 1506 C C . PRO A 1 196 ? 6.190 12.568 5.118 1.00 88.56 196 PRO A C 1
ATOM 1508 O O . PRO A 1 196 ? 7.320 12.184 5.413 1.00 88.56 196 PRO A O 1
ATOM 1511 N N . ASP A 1 197 ? 5.536 12.084 4.063 1.00 89.00 197 ASP A N 1
ATOM 1512 C CA . ASP A 1 197 ? 6.248 11.326 3.031 1.00 89.00 197 ASP A CA 1
ATOM 1513 C C . ASP A 1 197 ? 7.268 12.276 2.364 1.00 89.00 197 ASP A C 1
ATOM 1515 O O . ASP A 1 197 ? 6.891 13.408 2.052 1.00 89.00 197 ASP A O 1
ATOM 1519 N N . PRO A 1 198 ? 8.546 11.880 2.197 1.00 87.75 198 PRO A N 1
ATOM 1520 C CA . PRO A 1 198 ? 9.575 12.777 1.672 1.00 87.75 198 PRO A CA 1
ATOM 1521 C C . PRO A 1 198 ? 9.329 13.263 0.241 1.00 87.75 198 PRO A C 1
ATOM 1523 O O . PRO A 1 198 ? 9.860 14.305 -0.132 1.00 87.75 198 PRO A O 1
ATOM 1526 N N . GLN A 1 199 ? 8.562 12.514 -0.555 1.00 88.12 199 GLN A N 1
ATOM 1527 C CA . GLN A 1 199 ? 8.209 12.867 -1.930 1.00 88.12 199 GLN A CA 1
ATOM 1528 C C . GLN A 1 199 ? 6.816 13.504 -2.046 1.00 88.12 199 GLN A C 1
ATOM 1530 O O . GLN A 1 199 ? 6.464 13.968 -3.127 1.00 88.12 199 GLN A O 1
ATOM 1535 N N . ALA A 1 200 ? 6.021 13.545 -0.972 1.00 90.06 200 ALA A N 1
ATOM 1536 C CA . ALA A 1 200 ? 4.701 14.170 -1.016 1.00 90.06 200 ALA A CA 1
ATOM 1537 C C . ALA A 1 200 ? 4.796 15.693 -1.145 1.00 90.06 200 ALA A C 1
ATOM 1539 O O . ALA A 1 200 ? 5.578 16.356 -0.453 1.00 90.06 200 ALA A O 1
ATOM 1540 N N . LEU A 1 201 ? 3.924 16.260 -1.977 1.00 91.06 201 LEU A N 1
ATOM 1541 C CA . LEU A 1 201 ? 3.765 17.706 -2.079 1.00 91.06 201 LEU A CA 1
ATOM 1542 C C . LEU A 1 201 ? 3.151 18.287 -0.788 1.00 91.06 201 LEU A C 1
ATOM 1544 O O . LEU A 1 201 ? 2.508 17.566 -0.019 1.00 91.06 201 LEU A O 1
ATOM 1548 N N . PRO A 1 202 ? 3.332 19.592 -0.497 1.00 91.50 202 PRO A N 1
ATOM 1549 C CA . PRO A 1 202 ? 2.865 20.182 0.760 1.00 91.50 202 PRO A CA 1
ATOM 1550 C C . PRO A 1 202 ? 1.361 20.018 1.025 1.00 91.50 202 PRO A C 1
ATOM 1552 O O . PRO A 1 202 ? 0.958 19.799 2.170 1.00 91.50 202 PRO A O 1
ATOM 1555 N N . ASP A 1 203 ? 0.540 20.121 -0.017 1.00 90.50 203 ASP A N 1
ATOM 1556 C CA . ASP A 1 203 ? -0.908 19.924 0.017 1.00 90.50 203 ASP A CA 1
ATOM 1557 C C . ASP A 1 203 ? -1.280 18.444 0.168 1.00 90.50 203 ASP A C 1
ATOM 1559 O O . ASP A 1 203 ? -2.123 18.110 0.997 1.00 90.50 203 ASP A O 1
ATOM 1563 N N . GLU A 1 204 ? -0.598 17.542 -0.540 1.00 91.19 204 GLU A N 1
ATOM 1564 C CA . GLU A 1 204 ? -0.764 16.089 -0.396 1.00 91.19 204 GLU A CA 1
ATOM 1565 C C . GLU A 1 204 ? -0.449 15.633 1.038 1.00 91.19 204 GLU A C 1
ATOM 1567 O O . GLU A 1 204 ? -1.250 14.948 1.679 1.00 91.19 204 GLU A O 1
ATOM 1572 N N . ALA A 1 205 ? 0.671 16.103 1.593 1.00 90.69 205 ALA A N 1
ATOM 1573 C CA . ALA A 1 205 ? 1.061 15.841 2.973 1.00 90.69 205 ALA A CA 1
ATOM 1574 C C . ALA A 1 205 ? 0.062 16.431 3.984 1.00 90.69 205 ALA A C 1
ATOM 1576 O O . ALA A 1 205 ? -0.167 15.846 5.045 1.00 90.69 205 ALA A O 1
ATOM 1577 N N . ALA A 1 206 ? -0.535 17.591 3.691 1.00 91.38 206 ALA A N 1
ATOM 1578 C CA . ALA A 1 206 ? -1.579 18.177 4.528 1.00 91.38 206 ALA A CA 1
ATOM 1579 C C . ALA A 1 206 ? -2.875 17.353 4.489 1.00 91.38 206 ALA A C 1
ATOM 1581 O O . ALA A 1 206 ? -3.432 17.068 5.550 1.00 91.38 206 ALA A O 1
ATOM 1582 N N . ASN A 1 207 ? -3.303 16.915 3.303 1.00 90.12 207 ASN A N 1
ATOM 1583 C CA . ASN A 1 207 ? -4.491 16.084 3.113 1.00 90.12 207 ASN A CA 1
ATOM 1584 C C . ASN A 1 207 ? -4.365 14.747 3.851 1.00 90.12 207 ASN A C 1
ATOM 1586 O O . ASN A 1 207 ? -5.289 14.329 4.550 1.00 90.12 207 ASN A O 1
ATOM 1590 N N . ASP A 1 208 ? -3.206 14.095 3.752 1.00 89.00 208 ASP A N 1
ATOM 1591 C CA . ASP A 1 208 ? -2.955 12.845 4.465 1.00 89.00 208 ASP A CA 1
ATOM 1592 C C . ASP A 1 208 ? -2.902 13.040 5.979 1.00 89.00 208 ASP A C 1
ATOM 1594 O O . ASP A 1 208 ? -3.494 12.246 6.714 1.00 89.00 208 ASP A O 1
ATOM 1598 N N . ARG A 1 209 ? -2.265 14.119 6.458 1.00 92.44 209 ARG A N 1
ATOM 1599 C CA . ARG A 1 209 ? -2.283 14.462 7.886 1.00 92.44 209 ARG A CA 1
ATOM 1600 C C . ARG A 1 209 ? -3.696 14.685 8.402 1.00 92.44 209 ARG A C 1
ATOM 1602 O O . ARG A 1 209 ? -4.025 14.175 9.469 1.00 92.44 209 ARG A O 1
ATOM 1609 N N . GLN A 1 210 ? -4.523 15.412 7.655 1.00 93.62 210 GLN A N 1
ATOM 1610 C CA . GLN A 1 210 ? -5.914 15.644 8.024 1.00 93.62 210 GLN A CA 1
ATOM 1611 C C . GLN A 1 210 ? -6.688 14.324 8.078 1.00 93.62 210 GLN A C 1
ATOM 1613 O O . GLN A 1 210 ? -7.264 13.997 9.112 1.00 93.62 210 GLN A O 1
ATOM 1618 N N . ARG A 1 211 ? -6.659 13.537 6.997 1.00 91.44 211 ARG A N 1
ATOM 1619 C CA . ARG A 1 211 ? -7.399 12.273 6.892 1.00 91.44 211 ARG A CA 1
ATOM 1620 C C . ARG A 1 211 ? -7.059 11.316 8.030 1.00 91.44 211 ARG A C 1
ATOM 1622 O O . ARG A 1 211 ? -7.948 10.781 8.689 1.00 91.44 211 ARG A O 1
ATOM 1629 N N . TRP A 1 212 ? -5.772 11.071 8.243 1.00 93.12 212 TRP A N 1
ATOM 1630 C CA . TRP A 1 212 ? -5.322 10.149 9.276 1.00 93.12 212 TRP A CA 1
ATOM 1631 C C . TRP A 1 212 ? -5.493 10.724 10.681 1.00 93.12 212 TRP A C 1
ATOM 1633 O O . TRP A 1 212 ? -5.776 9.959 11.596 1.00 93.12 212 TRP A O 1
ATOM 1643 N N . GLY A 1 213 ? -5.397 12.046 10.851 1.00 95.31 213 GLY A N 1
ATOM 1644 C CA . GLY A 1 213 ? -5.735 12.727 12.099 1.00 95.31 213 GLY A CA 1
ATOM 1645 C C . GLY A 1 213 ? -7.202 12.534 12.484 1.00 95.31 213 GLY A C 1
ATOM 1646 O O . GLY A 1 213 ? -7.489 12.138 13.606 1.00 95.31 213 GLY A O 1
ATOM 1647 N N . GLU A 1 214 ? -8.131 12.706 11.541 1.00 95.62 214 GLU A N 1
ATOM 1648 C CA . GLU A 1 214 ? -9.561 12.456 11.765 1.00 95.62 214 GLU A CA 1
ATOM 1649 C C . GLU A 1 214 ? -9.845 10.989 12.125 1.00 95.62 214 GLU A C 1
ATOM 1651 O O . GLU A 1 214 ? -10.654 10.712 13.010 1.00 95.62 214 GLU A O 1
ATOM 1656 N N . ILE A 1 215 ? -9.180 10.033 11.466 1.00 94.69 215 ILE A N 1
ATOM 1657 C CA . ILE A 1 215 ? -9.289 8.604 11.809 1.00 94.69 215 ILE A CA 1
ATOM 1658 C C . ILE A 1 215 ? -8.742 8.341 13.219 1.00 94.69 215 ILE A C 1
ATOM 1660 O O . ILE A 1 2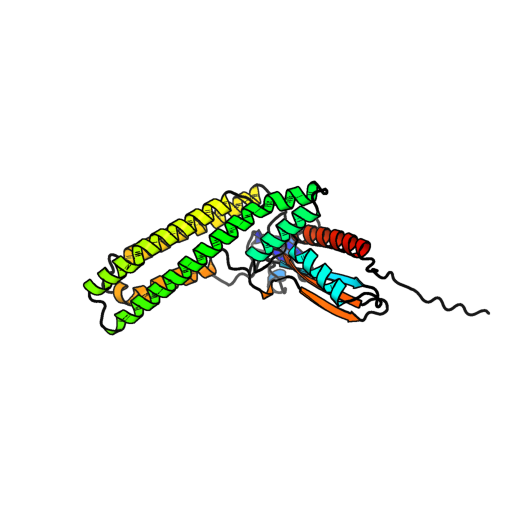15 ? -9.359 7.599 13.982 1.00 94.69 215 ILE A O 1
ATOM 1664 N N . ASN A 1 216 ? -7.620 8.965 13.576 1.00 95.50 216 ASN A N 1
ATOM 1665 C CA . ASN A 1 216 ? -6.987 8.827 14.885 1.00 95.50 216 ASN A CA 1
ATOM 1666 C C . ASN A 1 216 ? -7.887 9.367 16.012 1.00 95.50 216 ASN A C 1
ATOM 1668 O O . ASN A 1 216 ? -8.078 8.691 17.018 1.00 95.50 216 ASN A O 1
ATOM 1672 N N . GLU A 1 217 ? -8.526 10.525 15.822 1.00 96.06 217 GLU A N 1
ATOM 1673 C CA . GLU A 1 217 ? -9.489 11.065 16.796 1.00 96.06 217 GLU A CA 1
ATOM 1674 C C . GLU A 1 217 ? -10.747 10.191 16.908 1.00 96.06 217 GLU A C 1
ATOM 1676 O O . GLU A 1 217 ? -11.221 9.901 18.007 1.00 96.06 217 GLU A O 1
ATOM 1681 N N . ARG A 1 218 ? -11.245 9.653 15.784 1.00 96.38 218 ARG A N 1
ATOM 1682 C CA . ARG A 1 218 ? -12.383 8.716 15.797 1.00 96.38 218 ARG A CA 1
ATOM 1683 C C . ARG A 1 218 ? -12.110 7.451 16.612 1.00 96.38 218 ARG A C 1
ATOM 1685 O O . ARG A 1 218 ? -13.063 6.869 17.132 1.00 96.38 218 ARG A O 1
ATOM 1692 N N . LEU A 1 219 ? -10.854 7.007 16.722 1.00 95.56 219 LEU A N 1
ATOM 1693 C CA . LEU A 1 219 ? -10.493 5.890 17.598 1.00 95.56 219 LEU A CA 1
ATOM 1694 C C . LEU A 1 219 ? -10.765 6.247 19.063 1.00 95.56 219 LEU A C 1
ATOM 1696 O O . LEU A 1 219 ? -11.400 5.453 19.757 1.00 95.56 219 LEU A O 1
ATOM 1700 N N . ASN A 1 220 ? -10.354 7.437 19.508 1.00 95.69 220 ASN A N 1
ATOM 1701 C CA . ASN A 1 220 ? -10.612 7.915 20.868 1.00 95.69 220 ASN A CA 1
ATOM 1702 C C . ASN A 1 220 ? -12.112 8.050 21.138 1.00 95.69 220 ASN A C 1
ATOM 1704 O O . ASN A 1 220 ? -12.585 7.590 22.174 1.00 95.69 220 ASN A O 1
ATOM 1708 N N . ASP A 1 221 ? -12.871 8.616 20.198 1.00 95.88 221 ASP A N 1
ATOM 1709 C CA . ASP A 1 221 ? -14.323 8.777 20.340 1.00 95.88 221 ASP A CA 1
ATOM 1710 C C . ASP A 1 221 ? -15.032 7.425 20.483 1.00 95.88 221 ASP A C 1
ATOM 1712 O O . ASP A 1 221 ? -15.887 7.232 21.354 1.00 95.88 221 ASP A O 1
ATOM 1716 N N . LYS A 1 222 ? -14.667 6.455 19.636 1.00 94.81 222 LYS A N 1
ATOM 1717 C CA . LYS A 1 222 ? -15.236 5.104 19.690 1.00 94.81 222 LYS A CA 1
ATOM 1718 C C . LYS A 1 222 ? -14.826 4.364 20.953 1.00 94.81 222 LYS A C 1
ATOM 1720 O O . LYS A 1 222 ? -15.664 3.692 21.552 1.00 94.81 222 LYS A O 1
ATOM 1725 N N . TRP A 1 223 ? -13.569 4.509 21.364 1.00 95.19 223 TRP A N 1
ATOM 1726 C CA . TRP A 1 223 ? -13.075 3.985 22.627 1.00 95.19 223 TRP A CA 1
ATOM 1727 C C . TRP A 1 223 ? -13.855 4.561 23.813 1.00 95.19 223 TRP A C 1
ATOM 1729 O O . TRP A 1 223 ? -14.384 3.794 24.610 1.00 95.19 223 TRP A O 1
ATOM 1739 N N . ALA A 1 224 ? -14.013 5.883 23.896 1.00 93.69 224 ALA A N 1
ATOM 1740 C CA . ALA A 1 224 ? -14.752 6.547 24.968 1.00 93.69 224 ALA A CA 1
ATOM 1741 C C . ALA A 1 224 ? -16.228 6.114 25.004 1.00 93.69 224 ALA A C 1
ATOM 1743 O O . ALA A 1 224 ? -16.809 5.932 26.078 1.00 93.69 224 ALA A O 1
ATOM 1744 N N . GLY A 1 225 ? -16.837 5.905 23.831 1.00 91.88 225 GLY A N 1
ATOM 1745 C CA . GLY A 1 225 ? -18.173 5.326 23.707 1.00 91.88 225 GLY A CA 1
ATOM 1746 C C . GLY A 1 225 ? -18.260 3.914 24.294 1.00 91.88 225 GLY A C 1
ATOM 1747 O O . GLY A 1 225 ? -19.148 3.645 25.108 1.00 91.88 225 GLY A O 1
ATOM 1748 N N . LEU A 1 226 ? -17.316 3.039 23.933 1.00 91.19 226 LEU A N 1
ATOM 1749 C CA . LEU A 1 226 ? -17.235 1.672 24.451 1.00 91.19 226 LEU A CA 1
ATOM 1750 C C . LEU A 1 226 ? -16.943 1.652 25.958 1.00 91.19 226 LEU A C 1
ATOM 1752 O O . LEU A 1 226 ? -17.610 0.947 26.705 1.00 91.19 226 LEU A O 1
ATOM 1756 N N . GLU A 1 227 ? -15.996 2.459 26.433 1.00 91.25 227 GLU A N 1
ATOM 1757 C CA . GLU A 1 227 ? -15.637 2.574 27.848 1.00 91.25 227 GLU A CA 1
ATOM 1758 C C . GLU A 1 227 ? -16.833 3.035 28.695 1.00 91.25 227 GLU A C 1
ATOM 1760 O O . GLU A 1 227 ? -17.110 2.485 29.767 1.00 91.25 227 GLU A O 1
ATOM 1765 N N . LYS A 1 228 ? -17.611 4.001 28.195 1.00 88.50 228 LYS A N 1
ATOM 1766 C CA . LYS A 1 228 ? -18.851 4.443 28.841 1.00 88.50 228 LYS A CA 1
ATOM 1767 C C . LYS A 1 228 ? -19.892 3.322 28.909 1.00 88.50 228 LYS A C 1
ATOM 1769 O O . LYS A 1 228 ? -20.497 3.132 29.964 1.00 88.50 228 LYS A O 1
ATOM 1774 N N . ALA A 1 229 ? -20.083 2.577 27.820 1.00 85.75 229 ALA A N 1
ATOM 1775 C CA . ALA A 1 229 ? -20.999 1.436 27.789 1.00 85.75 229 ALA A CA 1
ATOM 1776 C C . ALA A 1 229 ? -20.552 0.328 28.756 1.00 85.75 229 ALA A C 1
ATOM 1778 O O . ALA A 1 229 ? -21.362 -0.205 29.511 1.00 85.75 229 ALA A O 1
ATOM 1779 N N . LEU A 1 230 ? -19.247 0.048 28.814 1.00 83.75 230 LEU A N 1
ATOM 1780 C CA . LEU A 1 230 ? -18.676 -0.943 29.719 1.00 83.75 230 LEU A CA 1
ATOM 1781 C C . LEU A 1 230 ? -18.807 -0.526 31.182 1.00 83.75 230 LEU A C 1
ATOM 1783 O O . LEU A 1 230 ? -19.029 -1.398 32.012 1.00 83.75 230 LEU A O 1
ATOM 1787 N N . THR A 1 231 ? -18.690 0.761 31.527 1.00 83.00 231 THR A N 1
ATOM 1788 C CA . THR A 1 231 ? -18.742 1.255 32.920 1.00 83.00 231 THR A CA 1
ATOM 1789 C C . THR A 1 231 ? -20.159 1.437 33.466 1.00 83.00 231 THR A C 1
ATOM 1791 O O . THR A 1 231 ? -20.393 1.156 34.645 1.00 83.00 231 THR A O 1
ATOM 1794 N N . LYS A 1 232 ? -21.111 1.883 32.640 1.00 77.31 232 LYS A N 1
ATOM 1795 C CA . LYS A 1 232 ? -22.523 2.071 33.013 1.00 77.31 232 LYS A CA 1
ATOM 1796 C C . LYS A 1 232 ? -23.447 1.551 31.906 1.00 77.31 232 LYS A C 1
ATOM 1798 O O . LYS A 1 232 ? -24.028 2.367 31.187 1.00 77.31 232 LYS A O 1
ATOM 1803 N N . PRO A 1 233 ? -23.594 0.227 31.762 1.00 67.00 233 PRO A N 1
ATOM 1804 C CA . PRO A 1 233 ? -24.498 -0.319 30.766 1.00 67.00 233 PRO A CA 1
ATOM 1805 C C . PRO A 1 233 ? -25.950 -0.031 31.177 1.00 67.00 233 PRO A C 1
ATOM 1807 O O . PRO A 1 233 ? -26.315 -0.155 32.348 1.00 67.00 233 PRO A O 1
ATOM 1810 N N . SER A 1 234 ? -26.788 0.399 30.234 1.00 65.06 234 SER A N 1
ATOM 1811 C CA . SER A 1 234 ? -28.239 0.298 30.414 1.00 65.06 234 SER A CA 1
ATOM 1812 C C . SER A 1 234 ? -28.675 -1.171 30.335 1.00 65.06 234 SER A C 1
ATOM 1814 O O . SER A 1 234 ? -27.954 -1.996 29.777 1.00 65.06 234 SER A O 1
ATOM 1816 N N . ALA A 1 235 ? -29.868 -1.503 30.842 1.00 60.97 235 ALA A N 1
ATOM 1817 C CA . ALA A 1 235 ? -30.386 -2.878 30.819 1.00 60.97 235 ALA A CA 1
ATOM 1818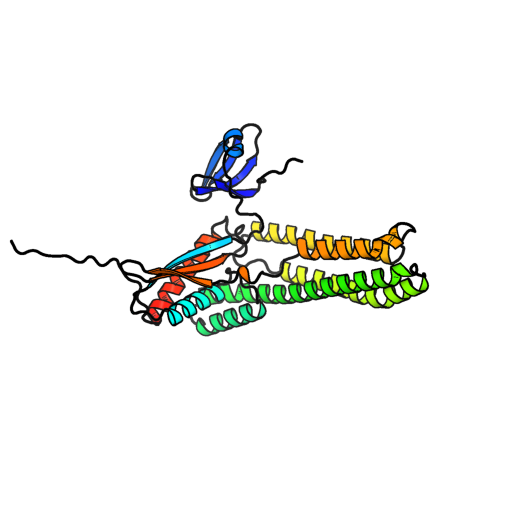 C C . ALA A 1 235 ? -30.396 -3.505 29.403 1.00 60.97 235 ALA A C 1
ATOM 1820 O O . ALA A 1 235 ? -30.101 -4.685 29.258 1.00 60.97 235 ALA A O 1
ATOM 1821 N N . ASP A 1 236 ? -30.643 -2.705 28.357 1.00 60.47 236 ASP A N 1
ATOM 1822 C CA . ASP A 1 236 ? -30.584 -3.155 26.954 1.00 60.47 236 ASP A CA 1
ATOM 1823 C C . ASP A 1 236 ? -29.144 -3.267 26.408 1.00 60.47 236 ASP A C 1
ATOM 1825 O O . ASP A 1 236 ? -28.887 -4.020 25.469 1.00 60.47 236 ASP A O 1
ATOM 1829 N N . GLN A 1 237 ? -28.188 -2.520 26.974 1.00 59.16 237 GLN A N 1
ATOM 1830 C CA . GLN A 1 237 ? -26.783 -2.522 26.548 1.00 59.16 237 GLN A CA 1
ATOM 1831 C C . GLN A 1 237 ? -25.980 -3.685 27.133 1.00 59.16 237 GLN A C 1
ATOM 1833 O O . GLN A 1 237 ? -25.012 -4.095 26.499 1.00 59.16 237 GLN A O 1
ATOM 1838 N N . GLU A 1 238 ? -26.377 -4.244 28.284 1.00 59.97 238 GLU A N 1
ATOM 1839 C CA . GLU A 1 238 ? -25.711 -5.413 28.890 1.00 59.97 238 GLU A CA 1
ATOM 1840 C C . GLU A 1 238 ? -25.712 -6.639 27.961 1.00 59.97 238 GLU A C 1
ATOM 1842 O O . GLU A 1 238 ? -24.769 -7.421 27.996 1.00 59.97 238 GLU A O 1
ATOM 1847 N N . MET A 1 239 ? -26.711 -6.762 27.078 1.00 61.91 239 MET A N 1
ATOM 1848 C CA . MET A 1 239 ? -26.838 -7.854 26.101 1.00 61.91 239 MET A CA 1
ATOM 1849 C C . MET A 1 239 ? -26.045 -7.649 24.795 1.00 61.91 239 MET A C 1
ATOM 1851 O O . MET A 1 239 ? -26.143 -8.484 23.900 1.00 61.91 239 MET A O 1
ATOM 1855 N N . GLN A 1 240 ? -25.331 -6.529 24.625 1.00 77.19 240 GLN A N 1
ATOM 1856 C CA . GLN A 1 240 ? -24.659 -6.186 23.357 1.00 77.19 240 GLN A CA 1
ATOM 1857 C C . GLN A 1 240 ? -23.203 -5.724 23.522 1.00 77.19 240 GLN A C 1
ATOM 1859 O O . GLN A 1 240 ? -22.612 -5.203 22.570 1.00 77.19 240 GLN A O 1
ATOM 1864 N N . LEU A 1 241 ? -22.612 -5.855 24.714 1.00 81.88 241 LEU A N 1
ATOM 1865 C CA . LEU A 1 241 ? -21.251 -5.368 24.980 1.00 81.88 241 LEU A CA 1
ATOM 1866 C C . LEU A 1 241 ? -20.198 -6.111 24.146 1.00 81.88 241 LEU A C 1
ATOM 1868 O O . LEU A 1 241 ? -19.230 -5.495 23.686 1.00 81.88 241 LEU A O 1
ATOM 1872 N N . ASP A 1 242 ? -20.391 -7.407 23.898 1.00 84.06 242 ASP A N 1
ATOM 1873 C CA . ASP A 1 242 ? -19.531 -8.192 23.014 1.00 84.06 242 ASP A CA 1
ATOM 1874 C C . ASP A 1 242 ? -19.582 -7.658 21.571 1.00 84.06 242 ASP A C 1
ATOM 1876 O O . ASP A 1 242 ? -18.547 -7.396 20.956 1.00 84.06 242 ASP A O 1
ATOM 1880 N N . SER A 1 243 ? -20.785 -7.402 21.056 1.00 88.00 243 SER A N 1
ATOM 1881 C CA . SER A 1 243 ? -21.026 -6.890 19.714 1.00 88.00 243 SER A CA 1
ATOM 1882 C C . SER A 1 243 ? -20.433 -5.494 19.552 1.00 88.00 243 SER A C 1
ATOM 1884 O O . SER A 1 243 ? -19.802 -5.216 18.536 1.00 88.00 243 SER A O 1
ATOM 1886 N N . GLN A 1 244 ? -20.584 -4.613 20.544 1.00 88.38 244 GLN A N 1
ATOM 1887 C CA . GLN A 1 244 ? -19.973 -3.278 20.520 1.00 88.38 244 GLN A CA 1
ATOM 1888 C C . GLN A 1 244 ? -18.440 -3.350 20.521 1.00 88.38 244 GLN A C 1
ATOM 1890 O O . GLN A 1 244 ? -17.783 -2.592 19.805 1.00 88.38 244 GLN A O 1
ATOM 1895 N N . THR A 1 245 ? -17.866 -4.295 21.270 1.00 91.69 245 THR A N 1
ATOM 1896 C CA . THR A 1 245 ? -16.416 -4.532 21.284 1.00 91.69 245 THR A CA 1
ATOM 1897 C C . THR A 1 245 ? -15.920 -4.994 19.911 1.00 91.69 245 THR A C 1
ATOM 1899 O O . THR A 1 245 ? -14.942 -4.457 19.385 1.00 91.69 245 THR A O 1
ATOM 1902 N N . LEU A 1 246 ? -16.624 -5.941 19.283 1.00 92.44 246 LEU A N 1
ATOM 1903 C CA . LEU A 1 246 ? -16.288 -6.423 17.942 1.00 92.44 246 LEU A CA 1
ATOM 1904 C C . LEU A 1 246 ? -16.477 -5.348 16.869 1.00 92.44 246 LEU A C 1
ATOM 1906 O O . LEU A 1 246 ? -15.650 -5.252 15.971 1.00 92.44 246 LEU A O 1
ATOM 1910 N N . GLN A 1 247 ? -17.486 -4.484 16.987 1.00 93.12 247 GLN A N 1
ATOM 1911 C CA . GLN A 1 247 ? -17.664 -3.348 16.077 1.00 93.12 247 GLN A CA 1
ATOM 1912 C C . GLN A 1 247 ? -16.486 -2.366 16.128 1.00 93.12 247 GLN A C 1
ATOM 1914 O O . GLN A 1 247 ? -16.101 -1.828 15.089 1.00 93.12 247 GLN A O 1
ATOM 1919 N N . LEU A 1 248 ? -15.900 -2.121 17.308 1.00 94.44 248 LEU A N 1
ATOM 1920 C CA . LEU A 1 248 ? -14.682 -1.312 17.420 1.00 94.44 248 LEU A CA 1
ATOM 1921 C C . LEU A 1 248 ? -13.491 -2.013 16.760 1.00 94.44 248 LEU A C 1
ATOM 1923 O O . LEU A 1 248 ? -12.766 -1.373 16.003 1.00 94.44 248 LEU A O 1
ATOM 1927 N N . ARG A 1 249 ? -13.320 -3.318 16.993 1.00 94.56 249 ARG A N 1
ATOM 1928 C CA . ARG A 1 249 ? -12.275 -4.117 16.337 1.00 94.56 249 ARG A CA 1
ATOM 1929 C C . ARG A 1 249 ? -12.412 -4.082 14.812 1.00 94.56 249 ARG A C 1
ATOM 1931 O O . ARG A 1 249 ? -11.447 -3.776 14.125 1.00 94.56 249 ARG A O 1
ATOM 1938 N N . ASP A 1 250 ? -13.602 -4.342 14.282 1.00 93.25 250 ASP A N 1
ATOM 1939 C CA . ASP A 1 250 ? -13.851 -4.372 12.836 1.00 93.25 250 ASP A CA 1
ATOM 1940 C C . ASP A 1 250 ? -13.633 -2.995 12.214 1.00 93.25 250 ASP A C 1
ATOM 1942 O O . ASP A 1 250 ? -13.041 -2.866 11.140 1.00 93.25 250 ASP A O 1
ATOM 1946 N N . TRP A 1 251 ? -14.058 -1.943 12.918 1.00 93.94 251 TRP A N 1
ATOM 1947 C CA . TRP A 1 251 ? -13.768 -0.578 12.513 1.00 93.94 251 TRP A CA 1
ATOM 1948 C C . TRP A 1 251 ? -12.260 -0.298 12.503 1.00 93.94 251 TRP A C 1
ATOM 1950 O O . TRP A 1 251 ? -11.787 0.273 11.522 1.00 93.94 251 TRP A O 1
ATOM 1960 N N . LEU A 1 252 ? -11.515 -0.720 13.531 1.00 92.44 252 LEU A N 1
ATOM 1961 C CA . LEU A 1 252 ? -10.059 -0.574 13.607 1.00 92.44 252 LEU A CA 1
ATOM 1962 C C . LEU A 1 252 ? -9.396 -1.251 12.401 1.00 92.44 252 LEU A C 1
ATOM 1964 O O . LEU A 1 252 ? -8.727 -0.574 11.630 1.00 92.44 252 LEU A O 1
ATOM 1968 N N . VAL A 1 253 ? -9.664 -2.536 12.167 1.00 88.12 253 VAL A N 1
ATOM 1969 C CA . VAL A 1 253 ? -9.075 -3.305 11.054 1.00 88.12 253 VAL A CA 1
ATOM 1970 C C . VAL A 1 253 ? -9.415 -2.697 9.686 1.00 88.12 253 VAL A C 1
ATOM 1972 O O . VAL A 1 253 ? -8.585 -2.697 8.782 1.00 88.12 253 VAL A O 1
ATOM 1975 N N . THR A 1 254 ? -10.619 -2.140 9.529 1.00 87.50 254 THR A N 1
ATOM 1976 C CA . THR A 1 254 ? -11.083 -1.590 8.243 1.00 87.50 254 THR A CA 1
ATOM 1977 C C . THR A 1 254 ? -10.597 -0.161 7.976 1.00 87.50 254 THR A C 1
ATOM 1979 O O . THR A 1 254 ? -10.438 0.227 6.821 1.00 87.50 254 THR A O 1
ATOM 1982 N N . ASN A 1 255 ? -10.430 0.664 9.016 1.00 88.12 255 ASN A N 1
ATOM 1983 C CA . ASN A 1 255 ? -10.218 2.112 8.863 1.00 88.12 255 ASN A CA 1
ATOM 1984 C C . ASN A 1 255 ? -8.806 2.559 9.227 1.00 88.12 255 ASN A C 1
ATOM 1986 O O . ASN A 1 255 ? -8.359 3.589 8.722 1.00 88.12 255 ASN A O 1
ATOM 1990 N N . TYR A 1 256 ? -8.118 1.835 10.111 1.00 86.00 256 TYR A N 1
ATOM 1991 C CA . TYR A 1 256 ? -6.717 2.115 10.385 1.00 86.00 256 TYR A CA 1
ATOM 1992 C C . TYR A 1 256 ? -5.824 1.620 9.254 1.00 86.00 256 TYR A C 1
ATOM 1994 O O . TYR A 1 256 ? -6.253 0.917 8.340 1.00 86.00 256 TYR A O 1
ATOM 2002 N N . LYS A 1 257 ? -4.559 2.036 9.299 1.00 75.62 257 LYS A N 1
ATOM 2003 C CA . LYS A 1 257 ? -3.555 1.622 8.327 1.00 75.62 257 LYS A CA 1
ATOM 2004 C C . LYS A 1 257 ? -3.437 0.095 8.335 1.00 75.62 257 LYS A C 1
ATOM 2006 O O . LYS A 1 257 ? -2.994 -0.480 9.323 1.00 75.62 257 LYS A O 1
ATOM 2011 N N . ALA A 1 258 ? -3.896 -0.528 7.251 1.00 67.44 258 ALA A N 1
ATOM 2012 C CA . ALA A 1 258 ? -3.941 -1.975 7.117 1.00 67.44 258 ALA A CA 1
ATOM 2013 C C . ALA A 1 258 ? -2.531 -2.576 7.117 1.00 67.44 258 ALA A C 1
ATOM 2015 O O . ALA A 1 258 ? -1.594 -2.005 6.547 1.00 67.44 258 ALA A O 1
ATOM 2016 N N . THR A 1 259 ? -2.402 -3.769 7.695 1.00 66.19 259 THR A N 1
ATOM 2017 C CA . THR A 1 259 ? -1.205 -4.593 7.540 1.00 66.19 259 THR A CA 1
ATOM 2018 C C . THR A 1 259 ? -1.024 -4.911 6.060 1.00 66.19 259 THR A C 1
ATOM 2020 O O . THR A 1 259 ? -1.945 -5.378 5.389 1.00 66.19 259 THR A O 1
ATOM 2023 N N . ARG A 1 260 ? 0.162 -4.619 5.523 1.00 77.88 260 ARG A N 1
ATOM 2024 C CA . ARG A 1 260 ? 0.469 -4.862 4.112 1.00 77.88 260 ARG A CA 1
ATOM 2025 C C . ARG A 1 260 ? 0.381 -6.354 3.811 1.00 77.88 260 ARG A C 1
ATOM 2027 O O . ARG A 1 260 ? 0.987 -7.173 4.496 1.00 77.88 260 ARG A O 1
ATOM 2034 N N . GLU A 1 261 ? -0.379 -6.691 2.780 1.00 84.44 261 GLU A N 1
ATOM 2035 C CA . GLU A 1 261 ? -0.722 -8.074 2.475 1.00 84.44 261 GLU A CA 1
ATOM 2036 C C . GLU A 1 261 ? 0.405 -8.763 1.683 1.00 84.44 261 GLU A C 1
ATOM 2038 O O . GLU A 1 261 ? 0.858 -8.197 0.686 1.00 84.44 261 GLU A O 1
ATOM 2043 N N . PRO A 1 262 ? 0.829 -9.995 2.036 1.00 90.62 262 PRO A N 1
ATOM 2044 C CA . PRO A 1 262 ? 1.955 -10.671 1.374 1.00 90.62 262 PRO A CA 1
ATOM 2045 C C . PRO A 1 262 ? 1.799 -10.862 -0.139 1.00 90.62 262 PRO A C 1
ATOM 2047 O O . PRO A 1 262 ? 2.779 -10.917 -0.872 1.00 90.62 262 PRO A O 1
ATOM 2050 N N . TRP A 1 263 ? 0.566 -10.937 -0.646 1.00 92.12 263 TRP A N 1
ATOM 2051 C CA . TRP A 1 263 ? 0.314 -11.060 -2.086 1.00 92.12 263 TRP A CA 1
ATOM 2052 C C . TRP A 1 263 ? 0.649 -9.782 -2.878 1.00 92.12 263 TRP A C 1
ATOM 2054 O O . TRP A 1 263 ? 0.712 -9.831 -4.109 1.00 92.12 263 TRP A O 1
ATOM 2064 N N . LYS A 1 264 ? 0.873 -8.652 -2.189 1.00 93.44 264 LYS A N 1
ATOM 2065 C CA . LYS A 1 264 ? 1.361 -7.395 -2.773 1.00 93.44 264 LYS A CA 1
ATOM 2066 C C . LYS A 1 264 ? 2.888 -7.314 -2.835 1.00 93.44 264 LYS A C 1
ATOM 2068 O O . LYS A 1 264 ? 3.409 -6.349 -3.396 1.00 93.44 264 LYS A O 1
ATOM 2073 N N . ASP A 1 265 ? 3.600 -8.304 -2.298 1.00 95.75 265 ASP A N 1
ATOM 2074 C CA . ASP A 1 265 ? 5.058 -8.328 -2.347 1.00 95.75 265 ASP A CA 1
ATOM 2075 C C . ASP A 1 265 ? 5.561 -8.465 -3.793 1.00 95.75 265 ASP A C 1
ATOM 2077 O O . ASP A 1 265 ? 4.923 -9.121 -4.639 1.00 95.75 265 ASP A O 1
ATOM 2081 N N . PRO A 1 266 ? 6.711 -7.844 -4.108 1.00 97.25 266 PRO A N 1
ATOM 2082 C CA . PRO A 1 266 ? 7.289 -7.937 -5.430 1.00 97.25 266 PRO A CA 1
ATOM 2083 C C . PRO A 1 266 ? 7.650 -9.386 -5.755 1.00 97.25 266 PRO A C 1
ATOM 2085 O O . PRO A 1 266 ? 8.127 -10.136 -4.906 1.00 97.25 266 PRO A O 1
ATOM 2088 N N . HIS A 1 267 ? 7.431 -9.782 -7.003 1.00 97.19 267 HIS A N 1
ATOM 2089 C CA . HIS A 1 267 ? 7.779 -11.110 -7.491 1.00 97.19 267 HIS A CA 1
ATOM 2090 C C . HIS A 1 267 ? 8.117 -11.076 -8.978 1.00 97.19 267 HIS A C 1
ATOM 2092 O O . HIS A 1 267 ? 7.613 -10.248 -9.742 1.00 97.19 267 HIS A O 1
ATOM 2098 N N . VAL A 1 268 ? 8.971 -12.009 -9.388 1.00 97.88 268 VAL A N 1
ATOM 2099 C CA . VAL A 1 268 ? 9.411 -12.167 -10.774 1.00 97.88 268 VAL A CA 1
ATOM 2100 C C . VAL A 1 268 ? 8.754 -13.407 -11.358 1.00 97.88 268 VAL A C 1
ATOM 2102 O O . VAL A 1 268 ? 8.725 -14.455 -10.715 1.00 97.88 268 VAL A O 1
ATOM 2105 N N . ILE A 1 269 ? 8.236 -13.300 -12.579 1.00 96.75 269 ILE A N 1
ATOM 2106 C CA . ILE A 1 269 ? 7.747 -14.454 -13.335 1.00 96.75 269 ILE A CA 1
ATOM 2107 C C . ILE A 1 269 ? 8.401 -14.522 -14.707 1.00 96.75 269 ILE A C 1
ATOM 2109 O O . ILE A 1 269 ? 8.677 -13.496 -15.323 1.00 96.75 269 ILE A O 1
ATOM 2113 N N . ILE A 1 270 ? 8.590 -15.738 -15.212 1.00 96.50 270 ILE A N 1
ATOM 2114 C CA . ILE A 1 270 ? 8.923 -15.968 -16.617 1.00 96.50 270 ILE A CA 1
ATOM 2115 C C . ILE A 1 270 ? 7.612 -15.896 -17.395 1.00 96.50 270 ILE A C 1
ATOM 2117 O O . ILE A 1 270 ? 6.717 -16.715 -17.190 1.00 96.50 270 ILE A O 1
ATOM 2121 N N . LYS A 1 271 ? 7.478 -14.883 -18.246 1.00 96.00 271 LYS A N 1
ATOM 2122 C CA . LYS A 1 271 ? 6.286 -14.653 -19.062 1.00 96.00 271 LYS A CA 1
ATOM 2123 C C . LYS A 1 271 ? 6.282 -15.556 -20.287 1.00 96.00 271 LYS A C 1
ATOM 2125 O O . LYS A 1 271 ? 5.264 -16.179 -20.581 1.00 96.00 271 LYS A O 1
ATOM 2130 N N . ALA A 1 272 ? 7.399 -15.593 -21.008 1.00 95.12 272 ALA A N 1
ATOM 2131 C CA . ALA A 1 272 ? 7.537 -16.340 -22.249 1.00 95.12 272 ALA A CA 1
ATOM 2132 C C . ALA A 1 272 ? 9.012 -16.574 -22.604 1.00 95.12 272 ALA A C 1
ATOM 2134 O O . ALA A 1 272 ? 9.915 -15.907 -22.102 1.00 95.12 272 ALA A O 1
ATOM 2135 N N . PHE A 1 273 ? 9.231 -17.513 -23.518 1.00 94.50 273 PHE A N 1
ATOM 2136 C CA . PHE A 1 273 ? 10.493 -17.695 -24.225 1.00 94.50 273 PHE A CA 1
ATOM 2137 C C . PHE A 1 273 ? 10.330 -17.065 -25.612 1.00 94.50 273 PHE A C 1
ATOM 2139 O O . PHE A 1 273 ? 9.650 -17.622 -26.475 1.00 94.50 273 PHE A O 1
ATOM 2146 N N . GLY A 1 274 ? 10.862 -15.855 -25.784 1.00 89.38 274 GLY A N 1
ATOM 2147 C CA . GLY A 1 274 ? 10.776 -15.071 -27.012 1.00 89.38 274 GLY A CA 1
ATOM 2148 C C . GLY A 1 274 ? 11.774 -15.531 -28.077 1.00 89.38 274 GLY A C 1
ATOM 2149 O O . GLY A 1 274 ? 12.614 -16.398 -27.846 1.00 89.38 274 GLY A O 1
ATOM 2150 N N . ALA A 1 275 ? 11.713 -14.927 -29.266 1.00 87.12 275 ALA A N 1
ATOM 2151 C CA . ALA A 1 275 ? 12.583 -15.309 -30.384 1.00 87.12 275 ALA A CA 1
ATOM 2152 C C . ALA A 1 275 ? 14.082 -15.099 -30.089 1.00 87.12 275 ALA A C 1
ATOM 2154 O O . ALA A 1 275 ? 14.912 -15.872 -30.558 1.00 87.12 275 ALA A O 1
ATOM 2155 N N . SER A 1 276 ? 14.422 -14.075 -29.300 1.00 88.19 276 SER A N 1
ATOM 2156 C CA . SER A 1 276 ? 15.806 -13.690 -28.977 1.00 88.19 276 SER A CA 1
ATOM 2157 C C . SER A 1 276 ? 16.041 -13.407 -27.487 1.00 88.19 276 SER A C 1
ATOM 2159 O O . SER A 1 276 ? 17.128 -12.974 -27.111 1.00 88.19 276 SER A O 1
ATOM 2161 N N . SER A 1 277 ? 15.038 -13.623 -26.636 1.00 93.38 277 SER A N 1
ATOM 2162 C CA . SER A 1 277 ? 15.064 -13.289 -25.209 1.00 93.38 277 SER A CA 1
ATOM 2163 C C . SER A 1 277 ? 14.267 -14.285 -24.376 1.00 93.38 277 SER A C 1
ATOM 2165 O O . SER A 1 277 ? 13.315 -14.901 -24.851 1.00 93.38 277 SER A O 1
ATOM 2167 N N . ILE A 1 278 ? 14.636 -14.402 -23.105 1.00 94.62 278 ILE A N 1
ATOM 2168 C CA . ILE A 1 278 ? 13.750 -14.904 -22.059 1.00 94.62 278 ILE A CA 1
ATOM 2169 C C . ILE A 1 278 ? 13.021 -13.688 -21.493 1.00 94.62 278 ILE A C 1
ATOM 2171 O O . ILE A 1 278 ? 13.662 -12.775 -20.966 1.00 94.62 278 ILE A O 1
ATOM 2175 N N . ASP A 1 279 ? 11.696 -13.670 -21.619 1.00 95.25 279 ASP A N 1
ATOM 2176 C CA . ASP A 1 279 ? 10.868 -12.538 -21.219 1.00 95.25 279 ASP A CA 1
ATOM 2177 C C . ASP A 1 279 ? 10.413 -12.731 -19.771 1.00 95.25 279 ASP A C 1
ATOM 2179 O O . ASP A 1 279 ? 9.662 -13.657 -19.444 1.00 95.25 279 ASP A O 1
ATOM 2183 N N . LEU A 1 280 ? 10.872 -11.848 -18.893 1.00 96.75 280 LEU A N 1
ATOM 2184 C CA . LEU A 1 280 ? 10.558 -11.808 -17.472 1.00 96.75 280 LEU A CA 1
ATOM 2185 C C . LEU A 1 280 ? 9.605 -10.646 -17.181 1.00 96.75 280 LEU A C 1
ATOM 2187 O O . LEU A 1 280 ? 9.677 -9.584 -17.795 1.00 96.75 280 LEU A O 1
ATOM 2191 N N . GLN A 1 281 ? 8.740 -10.827 -16.189 1.00 97.62 281 GLN A N 1
ATOM 2192 C CA . GLN A 1 281 ? 7.935 -9.756 -15.613 1.00 97.62 281 GLN A CA 1
ATOM 2193 C C . GLN A 1 281 ? 8.300 -9.570 -14.149 1.00 97.62 281 GLN A C 1
ATOM 2195 O O . GLN A 1 281 ? 8.128 -10.493 -13.351 1.00 97.62 281 GLN A O 1
ATOM 2200 N N . LEU A 1 282 ? 8.723 -8.361 -13.787 1.00 98.19 282 LEU A N 1
ATOM 2201 C CA . LEU A 1 282 ? 8.791 -7.924 -12.398 1.00 98.19 282 LEU A CA 1
ATOM 2202 C C . LEU A 1 282 ? 7.453 -7.278 -12.033 1.00 98.19 282 LEU A C 1
ATOM 2204 O O . LEU A 1 282 ? 7.108 -6.207 -12.534 1.00 98.19 282 LEU A O 1
ATOM 2208 N N . LYS A 1 283 ? 6.688 -7.942 -11.169 1.00 97.94 283 LYS A N 1
ATOM 2209 C CA . LYS A 1 283 ? 5.409 -7.458 -10.643 1.00 97.94 283 LYS A CA 1
ATOM 2210 C C . LYS A 1 283 ? 5.625 -6.894 -9.253 1.00 97.94 283 LYS A C 1
ATOM 2212 O O . LYS A 1 283 ? 6.285 -7.528 -8.438 1.00 97.94 283 LYS A O 1
ATOM 2217 N N . TYR A 1 284 ? 5.058 -5.728 -8.983 1.00 97.56 284 TYR A N 1
ATOM 2218 C CA . TYR A 1 284 ? 5.177 -5.047 -7.697 1.00 97.56 284 TYR A CA 1
ATOM 2219 C C . TYR A 1 284 ? 3.975 -4.133 -7.469 1.00 97.56 284 TYR A C 1
ATOM 2221 O O . TYR A 1 284 ? 3.218 -3.842 -8.399 1.00 97.56 284 TYR A O 1
ATOM 2229 N N . PHE A 1 285 ? 3.801 -3.683 -6.231 1.00 96.50 285 PHE A N 1
ATOM 2230 C CA . PHE A 1 285 ? 2.815 -2.668 -5.888 1.00 96.50 285 PHE A CA 1
ATOM 2231 C C . PHE A 1 285 ? 3.506 -1.368 -5.492 1.00 96.50 285 PHE A C 1
ATOM 2233 O O . PHE A 1 285 ? 4.475 -1.375 -4.735 1.00 96.50 285 PHE A O 1
ATOM 2240 N N . VAL A 1 286 ? 2.992 -0.263 -6.017 1.00 95.00 286 VAL A N 1
ATOM 2241 C CA . VAL A 1 286 ? 3.295 1.102 -5.584 1.00 95.00 286 VAL A CA 1
ATOM 2242 C C . VAL A 1 286 ? 2.393 1.432 -4.399 1.00 95.00 286 VAL A C 1
ATOM 2244 O O . VAL A 1 286 ? 1.232 1.033 -4.403 1.00 95.00 286 VAL A O 1
ATOM 2247 N N . ASP A 1 287 ? 2.927 2.127 -3.399 1.00 90.50 287 ASP A N 1
ATOM 2248 C CA . ASP A 1 287 ? 2.251 2.406 -2.128 1.00 90.50 287 ASP A CA 1
ATOM 2249 C C . ASP A 1 287 ? 1.061 3.376 -2.222 1.00 90.50 287 ASP A C 1
ATOM 2251 O O . ASP A 1 287 ? -0.064 2.988 -1.941 1.00 90.50 287 ASP A O 1
ATOM 2255 N N . ASP A 1 288 ? 1.282 4.633 -2.598 1.00 90.94 288 ASP A N 1
ATOM 2256 C CA . ASP A 1 288 ? 0.237 5.654 -2.654 1.00 90.94 288 ASP A CA 1
ATOM 2257 C C . ASP A 1 288 ? 0.302 6.418 -3.967 1.00 90.94 288 ASP A C 1
ATOM 2259 O O . ASP A 1 288 ? 1.106 7.333 -4.154 1.00 90.94 288 ASP A O 1
ATOM 2263 N N . VAL A 1 289 ? -0.574 6.048 -4.894 1.00 90.69 289 VAL A N 1
ATOM 2264 C CA . VAL A 1 289 ? -0.600 6.672 -6.221 1.00 90.69 289 VAL A CA 1
ATOM 2265 C C . VAL A 1 289 ? -1.273 8.031 -6.266 1.00 90.69 289 VAL A C 1
ATOM 2267 O O . VAL A 1 289 ? -1.285 8.658 -7.320 1.00 90.69 289 VAL A O 1
ATOM 2270 N N . ARG A 1 290 ? -1.830 8.519 -5.153 1.00 89.94 290 ARG A N 1
ATOM 2271 C CA . ARG A 1 290 ? -2.360 9.888 -5.098 1.00 89.94 290 ARG A CA 1
ATOM 2272 C C . ARG A 1 290 ? -1.251 10.932 -5.135 1.00 89.94 290 ARG A C 1
ATOM 2274 O O . ARG A 1 290 ? -1.523 12.065 -5.518 1.00 89.94 290 ARG A O 1
ATOM 2281 N N . LEU A 1 291 ? -0.056 10.550 -4.693 1.00 90.88 291 LEU A N 1
ATOM 2282 C CA . LEU A 1 291 ? 1.072 11.452 -4.534 1.00 90.88 291 LEU A CA 1
ATOM 2283 C C . LEU A 1 291 ? 1.693 11.828 -5.875 1.00 90.88 291 LEU A C 1
ATOM 2285 O O . LEU A 1 291 ? 1.570 11.106 -6.872 1.00 90.88 291 LEU A O 1
ATOM 2289 N N . GLU A 1 292 ? 2.402 12.952 -5.863 1.00 91.00 292 GLU A N 1
ATOM 2290 C CA . GLU A 1 292 ? 3.176 13.448 -6.997 1.00 91.00 292 GLU A CA 1
ATOM 2291 C C . GLU A 1 292 ? 2.292 13.642 -8.236 1.00 91.00 292 GLU A C 1
ATOM 2293 O O . GLU A 1 292 ? 2.697 13.349 -9.357 1.00 91.00 292 GLU A O 1
ATOM 2298 N N . HIS A 1 293 ? 1.040 14.070 -8.040 1.00 86.94 293 HIS A N 1
ATOM 2299 C CA . HIS A 1 293 ? 0.060 14.221 -9.123 1.00 86.94 293 HIS A CA 1
ATOM 2300 C C . HIS A 1 293 ? -0.125 12.963 -9.996 1.00 86.94 293 HIS A C 1
ATOM 2302 O O . HIS A 1 293 ? -0.364 13.080 -11.197 1.00 86.94 293 HIS A O 1
ATOM 2308 N N . PHE A 1 294 ? -0.059 11.768 -9.393 1.00 87.62 294 PHE A N 1
ATOM 2309 C CA . PHE A 1 294 ? -0.144 10.469 -10.079 1.00 87.62 294 PHE A CA 1
ATOM 2310 C C . PHE A 1 294 ? 1.087 10.121 -10.948 1.00 87.62 294 PHE A C 1
ATOM 2312 O O . PHE A 1 294 ? 1.082 9.123 -11.666 1.00 87.62 294 PHE A O 1
ATOM 2319 N N . GLU A 1 295 ? 2.187 10.872 -10.835 1.00 89.31 295 GLU A N 1
ATOM 2320 C CA . GLU A 1 295 ? 3.457 10.553 -11.505 1.00 89.31 295 GLU A CA 1
ATOM 2321 C C . GLU A 1 295 ? 4.313 9.546 -10.722 1.00 89.31 295 GLU A C 1
ATOM 2323 O O . GLU A 1 295 ? 5.207 8.915 -11.296 1.00 89.31 295 GLU A O 1
ATOM 2328 N N . ARG A 1 296 ? 4.010 9.307 -9.436 1.00 92.69 296 ARG A N 1
ATOM 2329 C CA . ARG A 1 296 ? 4.751 8.359 -8.584 1.00 92.69 296 ARG A CA 1
ATOM 2330 C C . ARG A 1 296 ? 4.962 6.982 -9.247 1.00 92.69 296 ARG A C 1
ATOM 2332 O O . ARG A 1 296 ? 6.102 6.516 -9.258 1.00 92.69 296 ARG A O 1
ATOM 2339 N N . PRO A 1 297 ? 3.957 6.322 -9.866 1.00 93.38 297 PRO A N 1
ATOM 2340 C CA . PRO A 1 297 ? 4.172 5.049 -10.561 1.00 93.38 297 PRO A CA 1
ATOM 2341 C C . PRO A 1 297 ? 5.188 5.121 -11.709 1.00 93.38 297 PRO A C 1
ATOM 2343 O O . PRO A 1 297 ? 5.990 4.198 -11.871 1.00 93.38 297 PRO A O 1
ATOM 2346 N N . ARG A 1 298 ? 5.179 6.208 -12.492 1.00 92.44 298 ARG A N 1
ATOM 2347 C CA . ARG A 1 298 ? 6.106 6.423 -13.618 1.00 92.44 298 ARG A CA 1
ATOM 2348 C C . ARG A 1 298 ? 7.523 6.677 -13.133 1.00 92.44 298 ARG A C 1
ATOM 2350 O O . ARG A 1 298 ? 8.468 6.096 -13.672 1.00 92.44 298 ARG A O 1
ATOM 2357 N N . ARG A 1 299 ? 7.665 7.493 -12.086 1.00 93.75 299 ARG A N 1
ATOM 2358 C CA . ARG A 1 299 ? 8.951 7.740 -11.434 1.00 93.75 299 ARG A CA 1
ATOM 2359 C C . ARG A 1 299 ? 9.556 6.436 -10.917 1.00 93.75 299 ARG A C 1
ATOM 2361 O O . ARG A 1 299 ? 10.671 6.104 -11.302 1.00 93.75 299 ARG A O 1
ATOM 2368 N N . ILE A 1 300 ? 8.798 5.657 -10.141 1.00 95.00 300 ILE A N 1
ATOM 2369 C CA . ILE A 1 300 ? 9.260 4.371 -9.589 1.00 95.00 300 ILE A CA 1
ATOM 2370 C C . ILE A 1 300 ? 9.655 3.402 -10.704 1.00 95.00 300 ILE A C 1
ATOM 2372 O O . ILE A 1 300 ? 10.698 2.763 -10.623 1.00 95.00 300 ILE A O 1
ATOM 2376 N N . ALA A 1 301 ? 8.846 3.289 -11.763 1.00 96.31 301 ALA A N 1
ATOM 2377 C CA . ALA A 1 301 ? 9.186 2.450 -12.911 1.00 96.31 301 ALA A CA 1
ATOM 2378 C C . ALA A 1 301 ? 10.532 2.859 -13.533 1.00 96.31 301 ALA A C 1
ATOM 2380 O O . ALA A 1 301 ? 11.357 1.997 -13.828 1.00 96.31 301 ALA A O 1
ATOM 2381 N N . THR A 1 302 ? 10.774 4.163 -13.678 1.00 95.38 302 THR A N 1
ATOM 2382 C CA . THR A 1 302 ? 12.026 4.709 -14.221 1.00 95.38 302 THR A CA 1
ATOM 2383 C C . THR A 1 302 ? 13.213 4.434 -13.296 1.00 95.38 302 THR A C 1
ATOM 2385 O O . THR A 1 302 ? 14.241 3.943 -13.755 1.00 95.38 302 THR A O 1
ATOM 2388 N N . GLU A 1 303 ? 13.066 4.684 -11.993 1.00 93.50 303 GLU A N 1
ATOM 2389 C CA . GLU A 1 303 ? 14.092 4.417 -10.975 1.00 93.50 303 GLU A CA 1
ATOM 2390 C C . GLU A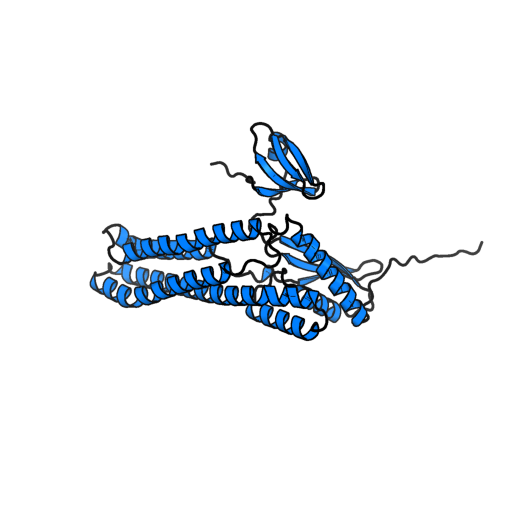 1 303 ? 14.475 2.929 -10.939 1.00 93.50 303 GLU A C 1
ATOM 2392 O O . GLU A 1 303 ? 15.660 2.589 -10.966 1.00 93.50 303 GLU A O 1
ATOM 2397 N N . LEU A 1 304 ? 13.482 2.034 -10.970 1.00 95.94 304 LEU A N 1
ATOM 2398 C CA . LEU A 1 304 ? 13.705 0.592 -11.061 1.00 95.94 304 LEU A CA 1
ATOM 2399 C C . LEU A 1 304 ? 14.415 0.210 -12.365 1.00 95.94 304 LEU A C 1
ATOM 2401 O O . LEU A 1 304 ? 15.362 -0.567 -12.322 1.00 95.94 304 LEU A O 1
ATOM 2405 N N . MET A 1 305 ? 13.999 0.741 -13.519 1.00 95.62 305 MET A N 1
ATOM 2406 C CA . MET A 1 305 ? 14.647 0.438 -14.803 1.00 95.62 305 MET A CA 1
ATOM 2407 C C . MET A 1 305 ? 16.118 0.867 -14.833 1.00 95.62 305 MET A C 1
ATOM 2409 O O . MET A 1 305 ? 16.956 0.115 -15.333 1.00 95.62 305 MET A O 1
ATOM 2413 N N . ILE A 1 306 ? 16.437 2.046 -14.291 1.00 93.25 306 ILE A N 1
ATOM 2414 C CA . ILE A 1 306 ? 17.817 2.536 -14.182 1.00 93.25 306 ILE A CA 1
ATOM 2415 C C . ILE A 1 306 ? 18.638 1.586 -13.305 1.00 93.25 306 ILE A C 1
ATOM 2417 O O . ILE A 1 306 ? 19.689 1.114 -13.735 1.00 93.25 306 ILE A O 1
ATOM 2421 N N . GLU A 1 307 ? 18.133 1.230 -12.122 1.00 92.50 307 GLU A N 1
ATOM 2422 C CA . GLU A 1 307 ? 18.836 0.329 -11.202 1.00 92.50 307 GLU A CA 1
ATOM 2423 C C . GLU A 1 307 ? 19.034 -1.073 -11.798 1.00 92.50 307 GLU A C 1
ATOM 2425 O O . GLU A 1 307 ? 20.112 -1.660 -11.680 1.00 92.50 307 GLU A O 1
ATOM 2430 N N . ILE A 1 308 ? 18.014 -1.610 -12.474 1.00 95.44 308 ILE A N 1
ATOM 2431 C CA . ILE A 1 308 ? 18.100 -2.890 -13.187 1.00 95.44 308 ILE A CA 1
ATOM 2432 C C . ILE A 1 308 ? 19.209 -2.826 -14.231 1.00 95.44 308 ILE A C 1
ATOM 2434 O O . ILE A 1 308 ? 20.051 -3.723 -14.280 1.00 95.44 308 ILE A O 1
ATOM 2438 N N . HIS A 1 309 ? 19.248 -1.761 -15.033 1.00 94.50 309 HIS A N 1
ATOM 2439 C CA . HIS A 1 309 ? 20.275 -1.587 -16.051 1.00 94.50 309 HIS A CA 1
ATOM 2440 C C . HIS A 1 309 ? 21.686 -1.545 -15.446 1.00 94.50 309 HIS A C 1
ATOM 2442 O O . HIS A 1 309 ? 22.584 -2.245 -15.922 1.00 94.50 309 HIS A O 1
ATOM 2448 N N . GLU A 1 310 ? 21.887 -0.772 -14.376 1.00 92.06 310 GLU A N 1
ATOM 2449 C CA . GLU A 1 310 ? 23.183 -0.662 -13.701 1.00 92.06 310 GLU A CA 1
ATOM 2450 C C . GLU A 1 310 ? 23.638 -1.997 -13.097 1.00 92.06 310 GLU A C 1
ATOM 2452 O O . GLU A 1 310 ? 24.780 -2.419 -13.313 1.00 92.06 310 GLU A O 1
ATOM 2457 N N . ARG A 1 311 ? 22.745 -2.712 -12.398 1.00 93.12 311 ARG A N 1
ATOM 2458 C CA . ARG A 1 311 ? 23.069 -4.013 -11.794 1.00 93.12 311 ARG A CA 1
ATOM 2459 C C . ARG A 1 311 ? 23.310 -5.097 -12.829 1.00 93.12 311 ARG A C 1
ATOM 2461 O O . ARG A 1 311 ? 24.233 -5.892 -12.664 1.00 93.12 311 ARG A O 1
ATOM 2468 N N . PHE A 1 312 ? 22.525 -5.129 -13.903 1.00 95.62 312 PHE A N 1
ATOM 2469 C CA . PHE A 1 312 ? 22.720 -6.099 -14.979 1.00 95.62 312 PHE A CA 1
ATOM 2470 C C . PHE A 1 312 ? 24.072 -5.888 -15.648 1.00 95.62 312 PHE A C 1
ATOM 2472 O O . PHE A 1 312 ? 24.826 -6.844 -15.819 1.00 95.62 312 PHE A O 1
ATOM 2479 N N . LYS A 1 313 ? 24.438 -4.631 -15.916 1.00 93.81 313 LYS A N 1
ATOM 2480 C CA . LYS A 1 313 ? 25.760 -4.286 -16.440 1.00 93.81 313 LYS A CA 1
ATOM 2481 C C . LYS A 1 313 ? 26.886 -4.718 -15.496 1.00 93.81 313 LYS A C 1
ATOM 2483 O O . LYS A 1 313 ? 27.863 -5.297 -15.957 1.00 93.81 313 LYS A O 1
ATOM 2488 N N . ALA A 1 314 ? 26.755 -4.473 -14.192 1.00 93.19 314 ALA A N 1
ATOM 2489 C CA . ALA A 1 314 ? 27.763 -4.864 -13.202 1.00 93.19 314 ALA A CA 1
ATOM 2490 C C . ALA A 1 314 ? 27.931 -6.390 -13.075 1.00 93.19 314 ALA A C 1
ATOM 2492 O O . ALA A 1 314 ? 29.028 -6.871 -12.794 1.00 93.19 314 ALA A O 1
ATOM 2493 N N . LEU A 1 315 ? 26.855 -7.149 -13.297 1.00 95.00 315 LEU A N 1
ATOM 2494 C CA . LEU A 1 315 ? 26.833 -8.611 -13.224 1.00 95.00 315 LEU A CA 1
ATOM 2495 C C . LEU A 1 315 ? 27.054 -9.298 -14.580 1.00 95.00 315 LEU A C 1
ATOM 2497 O O . LEU A 1 315 ? 27.017 -10.524 -14.643 1.00 95.00 315 LEU A O 1
ATOM 2501 N N . ASN A 1 316 ? 27.303 -8.533 -15.648 1.00 94.56 316 ASN A N 1
ATOM 2502 C CA . ASN A 1 316 ? 27.398 -9.025 -17.027 1.00 94.56 316 ASN A CA 1
ATOM 2503 C C . ASN A 1 316 ? 26.156 -9.821 -17.484 1.00 94.56 316 ASN A C 1
ATOM 2505 O O . ASN A 1 316 ? 26.271 -10.773 -18.254 1.00 94.56 316 ASN A O 1
ATOM 2509 N N . ILE A 1 317 ? 24.969 -9.432 -17.016 1.00 94.50 317 ILE A N 1
ATOM 2510 C CA . ILE A 1 317 ? 23.688 -9.951 -17.505 1.00 94.50 317 ILE A CA 1
ATOM 2511 C C . ILE A 1 317 ? 23.339 -9.184 -18.783 1.00 94.50 317 ILE A C 1
ATOM 2513 O O . ILE A 1 317 ? 23.173 -7.963 -18.766 1.00 94.50 317 ILE A O 1
ATOM 2517 N N . GLU A 1 318 ? 23.246 -9.895 -19.903 1.00 90.12 318 GLU A N 1
ATOM 2518 C CA . GLU A 1 318 ? 23.028 -9.287 -21.215 1.00 90.12 318 GLU A CA 1
ATOM 2519 C C . GLU A 1 318 ? 21.536 -9.039 -21.482 1.00 90.12 318 GLU A C 1
ATOM 2521 O O . GLU A 1 318 ? 20.708 -9.953 -21.403 1.00 90.12 318 GLU A O 1
ATOM 2526 N N . ILE A 1 319 ? 21.204 -7.796 -21.844 1.00 88.69 319 ILE A N 1
ATOM 2527 C CA . ILE A 1 319 ? 19.889 -7.419 -22.372 1.00 88.69 319 ILE A CA 1
ATOM 2528 C C . ILE A 1 319 ? 19.964 -7.555 -23.900 1.00 88.69 319 ILE A C 1
ATOM 2530 O O . ILE A 1 319 ? 20.722 -6.815 -24.533 1.00 88.69 319 ILE A O 1
ATOM 2534 N N . PRO A 1 320 ? 19.221 -8.494 -24.507 1.00 84.06 320 PRO A N 1
ATOM 2535 C CA . PRO A 1 320 ? 19.344 -8.792 -25.921 1.00 84.06 320 PRO A CA 1
ATOM 2536 C C . PRO A 1 320 ? 18.761 -7.653 -26.759 1.00 84.06 320 PRO A C 1
ATOM 2538 O O . PRO A 1 320 ? 17.637 -7.199 -26.542 1.00 84.06 320 PRO A O 1
ATOM 2541 N N . PHE A 1 321 ? 19.514 -7.221 -27.765 1.00 74.25 321 PHE A N 1
ATOM 2542 C CA . PHE A 1 321 ? 19.005 -6.370 -28.838 1.00 74.25 321 PHE A CA 1
ATOM 2543 C C . PHE A 1 321 ? 18.407 -7.248 -29.942 1.00 74.25 321 PHE A C 1
ATOM 2545 O O . PHE A 1 321 ? 18.787 -8.411 -30.085 1.00 74.25 321 PHE A O 1
ATOM 2552 N N . GLN A 1 322 ? 17.487 -6.711 -30.748 1.00 67.69 322 GLN A N 1
ATOM 2553 C CA . GLN A 1 322 ? 16.940 -7.466 -31.878 1.00 67.69 322 GLN A CA 1
ATOM 2554 C C . GLN A 1 322 ? 18.053 -7.860 -32.858 1.00 67.69 322 GLN A C 1
ATOM 2556 O O . GLN A 1 322 ? 18.649 -7.004 -33.515 1.00 67.69 322 GLN A O 1
ATOM 2561 N N . GLN A 1 323 ? 18.308 -9.162 -32.977 1.00 61.03 323 GLN A N 1
ATOM 2562 C CA . GLN A 1 323 ? 19.229 -9.722 -33.961 1.00 61.03 323 GLN A CA 1
ATOM 2563 C C . GLN A 1 323 ? 18.444 -10.114 -35.217 1.00 61.03 323 GLN A C 1
ATOM 2565 O O . GLN A 1 323 ? 17.399 -10.755 -35.129 1.00 61.03 323 GLN A O 1
ATOM 2570 N N . HIS A 1 324 ? 18.931 -9.699 -36.387 1.00 65.88 324 HIS A N 1
ATOM 2571 C CA . HIS A 1 324 ? 18.363 -10.077 -37.680 1.00 65.88 324 HIS A CA 1
ATOM 2572 C C . HIS A 1 324 ? 19.360 -10.971 -38.420 1.00 65.88 324 HIS A C 1
ATOM 2574 O O . HIS A 1 324 ? 20.454 -10.518 -38.762 1.00 65.88 324 HIS A O 1
ATOM 2580 N N . ASP A 1 325 ? 18.972 -12.213 -38.713 1.00 68.19 325 ASP A N 1
ATOM 2581 C CA . ASP A 1 325 ? 19.761 -13.104 -39.567 1.00 68.19 325 ASP A CA 1
ATOM 2582 C C . ASP A 1 325 ? 19.621 -12.678 -41.035 1.00 68.19 325 ASP A C 1
ATOM 2584 O O . ASP A 1 325 ? 18.582 -12.875 -41.673 1.00 68.19 325 ASP A O 1
ATOM 2588 N N . ILE A 1 326 ? 20.677 -12.081 -41.596 1.00 69.12 326 ILE A N 1
ATOM 2589 C CA . ILE A 1 326 ? 20.712 -11.681 -43.007 1.00 69.12 326 ILE A CA 1
ATOM 2590 C C . ILE A 1 326 ? 21.228 -12.851 -43.851 1.00 69.12 326 ILE A C 1
ATOM 2592 O O . ILE A 1 326 ? 22.427 -13.119 -43.924 1.00 69.12 326 ILE A O 1
ATOM 2596 N N . TRP A 1 327 ? 20.318 -13.522 -44.554 1.00 71.38 327 TRP A N 1
ATOM 2597 C CA . TRP A 1 327 ? 20.662 -14.560 -45.525 1.00 71.38 327 TRP A CA 1
ATOM 2598 C C . TRP A 1 327 ? 21.029 -13.934 -46.875 1.00 71.38 327 TRP A C 1
ATOM 2600 O O . TRP A 1 327 ? 20.157 -13.601 -47.678 1.00 71.38 327 TRP A O 1
ATOM 2610 N N . VAL A 1 328 ? 22.325 -13.789 -47.159 1.00 77.06 328 VAL A N 1
ATOM 2611 C CA . VAL A 1 328 ? 22.797 -13.297 -48.464 1.00 77.06 328 VAL A CA 1
ATOM 2612 C C . VAL A 1 328 ? 22.898 -14.460 -49.454 1.00 77.06 328 VAL A C 1
ATOM 2614 O O . VAL A 1 328 ? 23.767 -15.322 -49.331 1.00 77.06 328 VAL A O 1
ATOM 2617 N N . ARG A 1 329 ? 22.034 -14.478 -50.477 1.00 67.50 329 ARG A N 1
ATOM 2618 C CA . ARG A 1 329 ? 22.201 -15.355 -51.647 1.00 67.50 329 ARG A CA 1
ATOM 2619 C C . ARG A 1 329 ? 23.106 -14.656 -52.661 1.00 67.50 329 ARG A C 1
ATOM 2621 O O . ARG A 1 329 ? 22.782 -13.559 -53.104 1.00 67.50 329 ARG A O 1
ATOM 2628 N N . LYS A 1 330 ? 24.230 -15.279 -53.033 1.00 62.72 330 LYS A N 1
ATOM 2629 C CA . LYS A 1 330 ? 25.021 -14.831 -54.190 1.00 62.72 330 LYS A CA 1
ATOM 2630 C C . LYS A 1 330 ? 24.253 -15.193 -55.463 1.00 62.72 330 LYS A C 1
ATOM 2632 O O . LYS A 1 330 ? 23.946 -16.367 -55.659 1.00 62.72 330 LYS A O 1
ATOM 2637 N N . SER A 1 331 ? 23.908 -14.176 -56.249 1.00 63.66 331 SER A N 1
ATOM 2638 C CA . SER A 1 331 ? 23.347 -14.288 -57.602 1.00 63.66 331 SER A CA 1
ATOM 2639 C C . SER A 1 331 ? 24.385 -14.756 -58.607 1.00 63.66 331 SER A C 1
ATOM 2641 O O . SER A 1 331 ? 25.529 -14.251 -58.498 1.00 63.66 331 SER A O 1
#

pLDDT: mean 89.0, std 9.85, range [41.94, 98.19]

Radius of gyration: 25.98 Å; chains: 1; bounding box: 60×38×98 Å

Secondary structure (DSSP, 8-state):
----S--TT-EEE-TTS-EEEEEEE-SSEEEEEETTTTEEEEEEHHHHHHS--EETTSS-S-EEEEEEEEE-TTS-HHHHHHHHHHHHHT-TTB--S-HHHHHHHHHHHHHHTTT-HHHHHHHHHHHHHHHHHHHHHHHHHHHHHHHHHHHHHHHHHHTT---HHHHHHHHHHHHHHHHHHHHHHHHHHHHHHTS--TTS-HHHHHHHHHHHHHHHHHHHHHHHHHHHHHHS--TTTTTSHHHHHHHHHHHHHHHS-PPPPGGGS-EEEEEEE-SSSEEEEEEEEES-TTSGGGTHHHHHHHHHHHHHHHHHHHTT---------------

Foldseek 3Di:
DPDDPDDQQFWKAFPVRFIWGFHDDDPFWTWTQGLPVRDTDTGGPVVVVPTDMGGCPPPHLKHKDKDKAWFFPPDDPVVLFVLLQLLQLLDLFFDDLPLVVSLVSVVVVLVVPVVVVVSNVLSVLSNQLSVLVVQLVVLLVVLLVLLLVLLVLLVVCPVPQDDPVNLVVSCVPRVVVNVVSLVSNLVSLVSSLVRFNPQFDPVRSVVVSVLSVVLSVVLVVLSVVLNVCSVDPDPVSSNCNSVSSVVSSVSSCVRPDHRGDNVQRWGKDQPDDDPGTRMMMTITIGDGCSGPSSCSVVVSNVSSVVSSVVVCVVVVTDRDDDDDDDDDDDD